Protein AF-0000000076593776 (afdb_homodimer)

Foldseek 3Di:
DPPPPVPPPPPPPDDDLVCVCVPCNVCNVVPDDSVVVVVVVVVVVCVVCVVVVVVLVVDPVSVLLVVLLVVLDPDPVVCVVCPDVSSVVSSVVSVVD/DPPVPVPPPPPPPDDDLVCVCVPCNVCNQVPDDSVVSVVVVVVVVCVVCVVVVVVLVVDPVSVLLVVLLVVLDPDPVVCVVCPDVSSVVSSVVSVVD

Structure (mmCIF, N/CA/C/O backbone):
data_AF-0000000076593776-model_v1
#
loop_
_entity.id
_entity.type
_entity.pdbx_description
1 polymer 'Uncharacterized protein'
#
loop_
_atom_site.group_PDB
_atom_site.id
_atom_site.type_symbol
_atom_site.label_atom_id
_atom_site.label_alt_id
_atom_site.label_comp_id
_atom_site.label_asym_id
_atom_site.label_entity_id
_atom_site.label_seq_id
_atom_site.pdbx_PDB_ins_code
_atom_site.Cartn_x
_atom_site.Cartn_y
_atom_site.Cartn_z
_atom_site.occupancy
_atom_site.B_iso_or_equiv
_atom_site.auth_seq_id
_atom_site.auth_comp_id
_atom_site.auth_asym_id
_atom_site.auth_atom_id
_atom_site.pdbx_PDB_model_num
ATOM 1 N N . MET A 1 1 ? 21.141 -22.672 5.898 1 27.58 1 MET A N 1
ATOM 2 C CA . MET A 1 1 ? 20.078 -22.156 6.762 1 27.58 1 MET A CA 1
ATOM 3 C C . MET A 1 1 ? 20.281 -20.672 7.047 1 27.58 1 MET A C 1
ATOM 5 O O . MET A 1 1 ? 21.062 -20.297 7.918 1 27.58 1 MET A O 1
ATOM 9 N N . ALA A 1 2 ? 20.484 -19.906 5.961 1 30.89 2 ALA A N 1
ATOM 10 C CA . ALA A 1 2 ? 20.797 -18.5 6.105 1 30.89 2 ALA A CA 1
ATOM 11 C C . ALA A 1 2 ? 19.812 -17.812 7.047 1 30.89 2 ALA A C 1
ATOM 13 O O . ALA A 1 2 ? 18.594 -17.922 6.875 1 30.89 2 ALA A O 1
ATOM 14 N N . LEU A 1 3 ? 20.172 -17.703 8.281 1 32.06 3 LEU A N 1
ATOM 15 C CA . LEU A 1 3 ? 19.5 -16.844 9.242 1 32.06 3 LEU A CA 1
ATOM 16 C C . LEU A 1 3 ? 19.156 -15.5 8.617 1 32.06 3 LEU A C 1
ATOM 18 O O . LEU A 1 3 ? 20.031 -14.789 8.125 1 32.06 3 LEU A O 1
ATOM 22 N N . LEU A 1 4 ? 18.062 -15.531 7.883 1 36.69 4 LEU A N 1
ATOM 23 C CA . LEU A 1 4 ? 17.484 -14.227 7.609 1 36.69 4 LEU A CA 1
ATOM 24 C C . LEU A 1 4 ? 17.625 -13.297 8.812 1 36.69 4 LEU A C 1
ATOM 26 O O . LEU A 1 4 ? 16.953 -13.492 9.828 1 36.69 4 LEU A O 1
ATOM 30 N N . THR A 1 5 ? 18.828 -13.031 9.117 1 37.78 5 THR A N 1
ATOM 31 C CA . THR A 1 5 ? 18.969 -11.898 10.023 1 37.78 5 THR A CA 1
ATOM 32 C C . THR A 1 5 ? 18.016 -10.773 9.641 1 37.78 5 THR A C 1
ATOM 34 O O . THR A 1 5 ? 18.109 -10.203 8.555 1 37.78 5 THR A O 1
ATOM 37 N N . GLY A 1 6 ? 16.75 -11.008 9.883 1 35.59 6 GLY A N 1
ATOM 38 C CA . GLY A 1 6 ? 15.781 -9.922 9.852 1 35.59 6 GLY A CA 1
ATOM 39 C C . GLY A 1 6 ? 16.359 -8.602 10.328 1 35.59 6 GLY A C 1
ATOM 40 O O . GLY A 1 6 ? 16.328 -8.305 11.523 1 35.59 6 GLY A O 1
ATOM 41 N N . GLU A 1 7 ? 17.562 -8.227 9.836 1 38.38 7 GLU A N 1
ATOM 42 C CA . GLU A 1 7 ? 17.875 -6.848 10.195 1 38.38 7 GLU A CA 1
ATOM 43 C C . GLU A 1 7 ? 16.594 -6.016 10.336 1 38.38 7 GLU A C 1
ATOM 45 O O . GLU A 1 7 ? 15.734 -6.043 9.453 1 38.38 7 GLU A O 1
ATOM 50 N N . ARG A 1 8 ? 16.156 -5.812 11.461 1 39.19 8 ARG A N 1
ATOM 51 C CA . ARG A 1 8 ? 15.086 -4.883 11.789 1 39.19 8 ARG A CA 1
ATOM 52 C C . ARG A 1 8 ? 15.188 -3.611 10.953 1 39.19 8 ARG A C 1
ATOM 54 O O . ARG A 1 8 ? 16.266 -3.039 10.82 1 39.19 8 ARG A O 1
ATOM 61 N N . PRO A 1 9 ? 14.383 -3.436 9.891 1 43.62 9 PRO A N 1
ATOM 62 C CA . PRO A 1 9 ? 14.5 -2.178 9.148 1 43.62 9 PRO A CA 1
ATOM 63 C C . PRO A 1 9 ? 14.914 -1.005 10.039 1 43.62 9 PRO A C 1
ATOM 65 O O . PRO A 1 9 ? 14.625 -1.003 11.234 1 43.62 9 PRO A O 1
ATOM 68 N N . SER A 1 10 ? 16.062 -0.486 9.836 1 43.47 10 SER A N 1
ATOM 69 C CA . SER A 1 10 ? 16.5 0.716 10.531 1 43.47 10 SER A CA 1
ATOM 70 C C . SER A 1 10 ? 15.32 1.57 10.969 1 43.47 10 SER A C 1
ATOM 72 O O . SER A 1 10 ? 14.398 1.814 10.188 1 43.47 10 SER A O 1
ATOM 74 N N . THR A 1 11 ? 14.977 1.411 12.242 1 49.16 11 THR A N 1
ATOM 75 C CA . THR A 1 11 ? 13.938 2.182 12.914 1 49.16 11 THR A CA 1
ATOM 76 C C . THR A 1 11 ? 14.047 3.664 12.57 1 49.16 11 THR A C 1
ATOM 78 O O . THR A 1 11 ? 14.758 4.41 13.25 1 49.16 11 THR A O 1
ATOM 81 N N . ARG A 1 12 ? 14.547 3.941 11.398 1 51.84 12 ARG A N 1
ATOM 82 C CA . ARG A 1 12 ? 14.453 5.379 11.172 1 51.84 12 ARG A CA 1
ATOM 83 C C . ARG A 1 12 ? 13.25 5.973 11.906 1 51.84 12 ARG A C 1
ATOM 85 O O . ARG A 1 12 ? 12.164 5.391 11.906 1 51.84 12 ARG A O 1
ATOM 92 N N . PRO A 1 13 ? 13.633 6.902 12.656 1 57.62 13 PRO A N 1
ATOM 93 C CA . PRO A 1 13 ? 12.547 7.504 13.438 1 57.62 13 PRO A CA 1
ATOM 94 C C . PRO A 1 13 ? 11.297 7.77 12.602 1 57.62 13 PRO A C 1
ATOM 96 O O . PRO A 1 13 ? 11.406 8.117 11.422 1 57.62 13 PRO A O 1
ATOM 99 N N . ARG A 1 14 ? 10.234 7.309 13 1 69.12 14 ARG A N 1
ATOM 100 C CA . ARG A 1 14 ? 8.938 7.461 12.344 1 69.12 14 ARG A CA 1
ATOM 101 C C . ARG A 1 14 ? 8.523 8.922 12.289 1 69.12 14 ARG A C 1
ATOM 103 O O . ARG A 1 14 ? 8.406 9.586 13.328 1 69.12 14 ARG A O 1
ATOM 110 N N . LEU A 1 15 ? 8.664 9.492 11.164 1 77.25 15 LEU A N 1
ATOM 111 C CA . LEU A 1 15 ? 8.148 10.844 10.961 1 77.25 15 LEU A CA 1
ATOM 112 C C . LEU A 1 15 ? 6.695 10.953 11.406 1 77.25 15 LEU A C 1
ATOM 114 O O . LEU A 1 15 ? 5.906 10.023 11.203 1 77.25 15 LEU A O 1
ATOM 118 N N . SER A 1 16 ? 6.445 12.008 12.297 1 83.94 16 SER A N 1
ATOM 119 C CA . SER A 1 16 ? 5.078 12.305 12.711 1 83.94 16 SER A CA 1
ATOM 120 C C . SER A 1 16 ? 4.625 13.664 12.203 1 83.94 16 SER A C 1
ATOM 122 O O . SER A 1 16 ? 5.414 14.414 11.617 1 83.94 16 SER A O 1
ATOM 124 N N . LEU A 1 17 ? 3.385 13.977 12.312 1 89.19 17 LEU A N 1
ATOM 125 C CA . LEU A 1 17 ? 2.842 15.258 11.867 1 89.19 17 LEU A CA 1
ATOM 126 C C . LEU A 1 17 ? 3.51 16.422 12.602 1 89.19 17 LEU A C 1
ATOM 128 O O . LEU A 1 17 ? 3.656 17.516 12.047 1 89.19 17 LEU A O 1
ATOM 132 N N . ASP A 1 18 ? 3.957 16.141 13.805 1 86.75 18 ASP A N 1
ATOM 133 C CA . ASP A 1 18 ? 4.637 17.156 14.602 1 86.75 18 ASP A CA 1
ATOM 134 C C . ASP A 1 18 ? 5.965 17.547 13.961 1 86.75 18 ASP A C 1
ATOM 136 O O . ASP A 1 18 ? 6.473 18.656 14.203 1 86.75 18 ASP A O 1
ATOM 140 N N . ASP A 1 19 ? 6.422 16.703 13.117 1 88.56 19 ASP A N 1
ATOM 141 C CA . ASP A 1 19 ? 7.727 16.922 12.5 1 88.56 19 ASP A CA 1
ATOM 142 C C . ASP A 1 19 ? 7.59 17.734 11.211 1 88.56 19 ASP A C 1
ATOM 144 O O . ASP A 1 19 ? 8.594 18.188 10.648 1 88.56 19 ASP A O 1
ATOM 148 N N . MET A 1 20 ? 6.402 17.969 10.805 1 89.94 20 MET A N 1
ATOM 149 C CA . MET A 1 20 ? 6.176 18.516 9.469 1 89.94 20 MET A CA 1
ATOM 150 C C . MET A 1 20 ? 6.598 19.969 9.398 1 89.94 20 MET A C 1
ATOM 152 O O . MET A 1 20 ? 7.113 20.438 8.375 1 89.94 20 MET A O 1
ATOM 156 N N . ALA A 1 21 ? 6.387 20.656 10.477 1 89.19 21 ALA A N 1
ATOM 157 C CA . ALA A 1 21 ? 6.77 22.062 10.477 1 89.19 21 ALA A CA 1
ATOM 158 C C . ALA A 1 21 ? 8.266 22.234 10.219 1 89.19 21 ALA A C 1
ATOM 160 O O . ALA A 1 21 ? 8.68 23.156 9.523 1 89.19 21 ALA A O 1
ATOM 161 N N . ALA A 1 22 ? 9.055 21.344 10.742 1 90.31 22 ALA A N 1
ATOM 162 C CA . ALA A 1 22 ? 10.5 21.391 10.57 1 90.31 22 ALA A CA 1
ATOM 163 C C . ALA A 1 22 ? 10.898 21.062 9.125 1 90.31 22 ALA A C 1
ATOM 165 O O . ALA A 1 22 ? 11.906 21.562 8.625 1 90.31 22 ALA A O 1
ATOM 166 N N . ILE A 1 23 ? 10.094 20.391 8.5 1 88.62 23 ILE 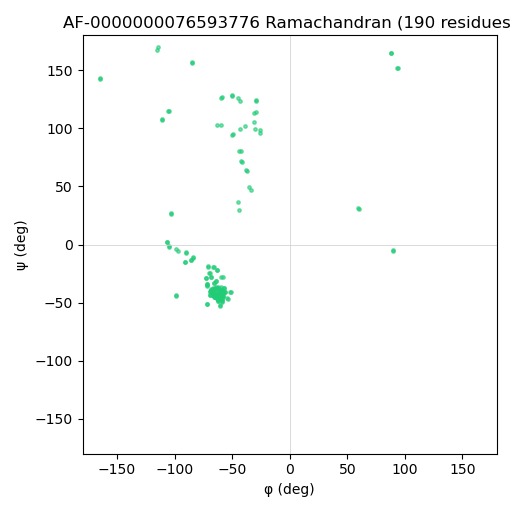A N 1
ATOM 167 C CA . ILE A 1 23 ? 10.422 19.891 7.176 1 88.62 23 ILE A CA 1
ATOM 168 C C . ILE A 1 23 ? 9.805 20.781 6.109 1 88.62 23 ILE A C 1
ATOM 170 O O . ILE A 1 23 ? 10.484 21.172 5.152 1 88.62 23 ILE A O 1
ATOM 174 N N . LEU A 1 24 ? 8.602 21.188 6.262 1 88.81 24 LEU A N 1
ATOM 175 C CA . LEU A 1 24 ? 7.855 21.891 5.227 1 88.81 24 LEU A CA 1
ATOM 176 C C . LEU A 1 24 ? 7.758 23.391 5.547 1 88.81 24 LEU A C 1
ATOM 178 O O . LEU A 1 24 ? 7.27 24.172 4.73 1 88.81 24 LEU A O 1
ATOM 182 N N . GLY A 1 25 ? 8.328 23.781 6.711 1 90.62 25 GLY A N 1
ATOM 183 C CA . GLY A 1 25 ? 8.203 25.141 7.176 1 90.62 25 GLY A CA 1
ATOM 184 C C . GLY A 1 25 ? 7.035 25.359 8.125 1 90.62 25 GLY A C 1
ATOM 185 O O . GLY A 1 25 ? 6.086 24.562 8.133 1 90.62 25 GLY A O 1
ATOM 186 N N . PRO A 1 26 ? 7.105 26.328 9.031 1 86.75 26 PRO A N 1
ATOM 187 C CA . PRO A 1 26 ? 6.105 26.547 10.078 1 86.75 26 PRO A CA 1
ATOM 188 C C . PRO A 1 26 ? 4.734 26.906 9.516 1 86.75 26 PRO A C 1
ATOM 190 O O . PRO A 1 26 ? 3.717 26.703 10.188 1 86.75 26 PRO A O 1
ATOM 193 N N . ASP A 1 27 ? 4.684 27.406 8.273 1 91 27 ASP A N 1
ATOM 194 C CA . ASP A 1 27 ? 3.418 27.844 7.688 1 91 27 ASP A CA 1
ATOM 195 C C . ASP A 1 27 ? 2.887 26.828 6.688 1 91 27 ASP A C 1
ATOM 197 O O . ASP A 1 27 ? 2.047 27.141 5.848 1 91 27 ASP A O 1
ATOM 201 N N . TRP A 1 28 ? 3.295 25.578 6.938 1 88.81 28 TRP A N 1
ATOM 202 C CA . TRP A 1 28 ? 3 24.594 5.906 1 88.81 28 TRP A CA 1
ATOM 203 C C . TRP A 1 28 ? 1.508 24.281 5.863 1 88.81 28 TRP A C 1
ATOM 205 O O . TRP A 1 28 ? 0.991 23.828 4.836 1 88.81 28 TRP A O 1
ATOM 215 N N . THR A 1 29 ? 0.765 24.547 6.855 1 91.94 29 THR A N 1
ATOM 216 C CA . THR A 1 29 ? -0.658 24.234 6.91 1 91.94 29 THR A CA 1
ATOM 217 C C . THR A 1 29 ? -1.499 25.438 6.531 1 91.94 29 THR A C 1
ATOM 219 O O . THR A 1 29 ? -2.723 25.344 6.418 1 91.94 29 THR A O 1
ATOM 222 N N . GLY A 1 30 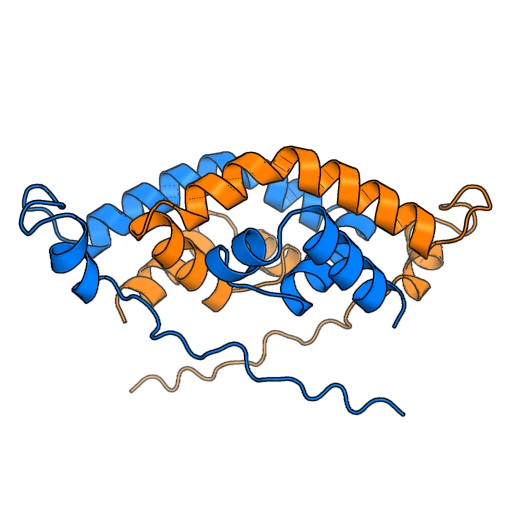? -0.849 26.594 6.32 1 92.5 30 GLY A N 1
ATOM 223 C CA . GLY A 1 30 ? -1.587 27.812 6.059 1 92.5 30 GLY A CA 1
ATOM 224 C C . GLY A 1 30 ? -2.521 28.203 7.188 1 92.5 30 GLY A C 1
ATOM 225 O O . GLY A 1 30 ? -3.611 28.734 6.949 1 92.5 30 GLY A O 1
ATOM 226 N N . GLY A 1 31 ? -2.121 27.844 8.398 1 91.38 31 GLY A N 1
ATOM 227 C CA . GLY A 1 31 ? -2.928 28.188 9.555 1 91.38 31 GLY A CA 1
ATOM 228 C C . GLY A 1 31 ? -3.965 27.141 9.906 1 91.38 31 GLY A C 1
ATOM 229 O O . GLY A 1 31 ? -4.664 27.25 10.914 1 91.38 31 GLY A O 1
ATOM 230 N N . LEU A 1 32 ? -4.07 26.172 9.125 1 92.31 32 LEU A N 1
ATOM 231 C CA . LEU A 1 32 ? -5.02 25.094 9.383 1 92.31 32 LEU A CA 1
ATOM 232 C C . LEU A 1 32 ? -4.422 24.047 10.328 1 92.31 32 LEU A C 1
ATOM 234 O O . LEU A 1 32 ? -3.203 24.016 10.516 1 92.31 32 LEU A O 1
ATOM 238 N N . ASP A 1 33 ? -5.324 23.312 11.008 1 92.31 33 ASP A N 1
ATOM 239 C CA . ASP A 1 33 ? -4.875 22.188 11.82 1 92.31 33 ASP A CA 1
ATOM 240 C C . ASP A 1 33 ? -4.137 21.156 10.969 1 92.31 33 ASP A C 1
ATOM 242 O O . ASP A 1 33 ? -4.621 20.766 9.906 1 92.31 33 ASP A O 1
ATOM 246 N N . PRO A 1 34 ? -2.924 20.797 11.383 1 91.06 34 PRO A N 1
ATOM 247 C CA . PRO A 1 34 ? -2.129 19.844 10.602 1 91.06 34 PRO A CA 1
ATOM 248 C C . PRO A 1 34 ? -2.896 18.578 10.281 1 91.06 34 PRO A C 1
ATOM 250 O O . PRO A 1 34 ? -2.75 18.016 9.188 1 91.06 34 PRO A O 1
ATOM 253 N N . VAL A 1 35 ? -3.666 18.031 11.211 1 91.31 35 VAL A N 1
ATOM 254 C CA . VAL A 1 35 ? -4.43 16.812 11 1 91.31 35 VAL A CA 1
ATOM 255 C C . VAL A 1 35 ? -5.473 17.031 9.906 1 91.31 35 VAL A C 1
ATOM 257 O O . VAL A 1 35 ? -5.699 16.172 9.062 1 91.31 35 VAL A O 1
ATOM 260 N N . ASP A 1 36 ? -6.035 18.141 9.883 1 92.5 36 ASP A N 1
ATOM 261 C CA . ASP A 1 36 ? -7.023 18.453 8.852 1 92.5 36 ASP A CA 1
ATOM 262 C C . ASP A 1 36 ? -6.379 18.484 7.465 1 92.5 36 ASP A C 1
ATOM 264 O O . ASP A 1 36 ? -6.953 17.984 6.496 1 92.5 36 ASP A O 1
ATOM 268 N N . VAL A 1 37 ? -5.254 19.094 7.422 1 92.81 37 VAL A N 1
ATOM 269 C CA . VAL A 1 37 ? -4.523 19.156 6.16 1 92.81 37 VAL A CA 1
ATOM 270 C C . VAL A 1 37 ? -4.152 17.75 5.699 1 92.81 37 VAL A C 1
ATOM 272 O O . VAL A 1 37 ? -4.371 17.391 4.539 1 92.81 37 VAL A O 1
ATOM 275 N N . ALA A 1 38 ? -3.641 16.984 6.598 1 91.38 38 ALA A N 1
ATOM 276 C CA . ALA A 1 38 ? -3.26 15.609 6.285 1 91.38 38 ALA A CA 1
ATOM 277 C C . ALA A 1 38 ? -4.473 14.789 5.859 1 91.38 38 ALA A C 1
ATOM 279 O O . ALA A 1 38 ? -4.391 14 4.914 1 91.38 38 ALA A O 1
ATOM 280 N N . CYS A 1 39 ? -5.547 15.039 6.48 1 92.19 39 CYS A N 1
ATOM 281 C CA . CYS A 1 39 ? -6.762 14.289 6.184 1 92.19 39 CYS A CA 1
ATOM 282 C C . CYS A 1 39 ? -7.289 14.633 4.797 1 92.19 39 CYS A C 1
ATOM 284 O O . CYS A 1 39 ? -7.797 13.766 4.086 1 92.19 39 CYS A O 1
ATOM 286 N N . GLN A 1 40 ? -7.223 15.836 4.504 1 91.56 40 GLN A N 1
ATOM 287 C CA . GLN A 1 40 ? -7.629 16.219 3.158 1 91.56 40 GLN A CA 1
ATOM 288 C C . GLN A 1 40 ? -6.754 15.547 2.105 1 91.56 40 GLN A C 1
ATOM 290 O O . GLN A 1 40 ? -7.258 15.039 1.1 1 91.56 40 GLN A O 1
ATOM 295 N N . ARG A 1 41 ? -5.465 15.57 2.359 1 87.75 41 ARG A N 1
ATOM 296 C CA . ARG A 1 41 ? -4.531 14.914 1.447 1 87.75 41 ARG A CA 1
ATOM 297 C C . ARG A 1 41 ? -4.82 13.422 1.339 1 87.75 41 ARG A C 1
ATOM 299 O O . ARG A 1 41 ? -4.809 12.859 0.242 1 87.75 41 ARG A O 1
ATOM 306 N N . LEU A 1 42 ? -5.078 12.844 2.432 1 88.06 42 LEU A N 1
ATOM 307 C CA . LEU A 1 42 ? -5.422 11.422 2.475 1 88.06 42 LEU A CA 1
ATOM 308 C C . LEU A 1 42 ? -6.656 11.133 1.627 1 88.06 42 LEU A C 1
ATOM 310 O O . LEU A 1 42 ? -6.672 10.188 0.843 1 88.06 42 LEU A O 1
ATOM 314 N N . ARG A 1 43 ? -7.621 11.914 1.801 1 90.5 43 ARG A N 1
ATOM 315 C CA . ARG A 1 43 ? -8.859 11.703 1.062 1 90.5 43 ARG A CA 1
ATOM 316 C C . ARG A 1 43 ? -8.625 11.805 -0.441 1 90.5 43 ARG A C 1
ATOM 318 O O . ARG A 1 43 ? -9.125 10.977 -1.209 1 90.5 43 ARG A O 1
ATOM 325 N N . ASP A 1 44 ? -7.914 12.805 -0.827 1 88 44 ASP A N 1
ATOM 326 C CA . ASP A 1 44 ? -7.582 12.953 -2.24 1 88 44 ASP A CA 1
ATOM 327 C C . ASP A 1 44 ? -6.844 11.727 -2.764 1 88 44 ASP A C 1
ATOM 329 O O . ASP A 1 44 ? -7.191 11.188 -3.82 1 88 44 ASP A O 1
ATOM 333 N N . LEU A 1 45 ? -5.875 11.25 -2.008 1 83.5 45 LEU A N 1
ATOM 334 C CA . LEU A 1 45 ? -5.09 10.07 -2.369 1 83.5 45 LEU A CA 1
ATOM 335 C C . LEU A 1 45 ? -5.965 8.82 -2.41 1 83.5 45 LEU A C 1
ATOM 337 O O . LEU A 1 45 ? -5.883 8.031 -3.352 1 83.5 45 LEU A O 1
ATOM 341 N N . LEU A 1 46 ? -6.785 8.656 -1.439 1 88.06 46 LEU A N 1
ATOM 342 C CA . LEU A 1 46 ? -7.641 7.477 -1.354 1 88.06 46 LEU A CA 1
ATOM 343 C C . LEU A 1 46 ? -8.664 7.461 -2.488 1 88.06 46 LEU A C 1
ATOM 345 O O . LEU A 1 46 ? -8.93 6.41 -3.074 1 88.06 46 LEU A O 1
ATOM 349 N N . GLU A 1 47 ? -9.234 8.578 -2.773 1 90.5 47 GLU A N 1
ATOM 350 C CA . GLU A 1 47 ? -10.18 8.656 -3.883 1 90.5 47 GLU A CA 1
ATOM 351 C C . GLU A 1 47 ? -9.531 8.211 -5.191 1 90.5 47 GLU A C 1
ATOM 353 O O . GLU A 1 47 ? -10.141 7.461 -5.961 1 90.5 47 GLU A O 1
ATOM 358 N N . CYS A 1 48 ? -8.328 8.602 -5.41 1 86.19 48 CYS A N 1
ATOM 359 C CA . CYS A 1 48 ? -7.602 8.242 -6.621 1 86.19 48 CYS A CA 1
ATOM 360 C C . CYS A 1 48 ? -7.207 6.77 -6.602 1 86.19 48 CYS A C 1
ATOM 362 O O . CYS A 1 48 ? -7.23 6.102 -7.633 1 86.19 48 CYS A O 1
ATOM 364 N N . ALA A 1 49 ? -6.918 6.281 -5.48 1 85.94 49 ALA A N 1
ATOM 365 C CA . ALA A 1 49 ? -6.383 4.93 -5.34 1 85.94 49 ALA A CA 1
ATOM 366 C C . ALA A 1 49 ? -7.508 3.916 -5.145 1 85.94 49 ALA A C 1
ATOM 368 O O . ALA A 1 49 ? -7.297 2.711 -5.301 1 85.94 49 ALA A O 1
ATOM 369 N N . TRP A 1 50 ? -8.641 4.383 -4.848 1 91.06 50 TRP A N 1
ATOM 370 C CA . TRP A 1 50 ? -9.711 3.51 -4.367 1 91.06 50 TRP A CA 1
ATOM 371 C C . TRP A 1 50 ? -10.078 2.471 -5.422 1 91.06 50 TRP A C 1
ATOM 373 O O . TRP A 1 50 ? -10.211 1.284 -5.113 1 91.06 50 TRP A O 1
ATOM 383 N N . PRO A 1 51 ? -10.188 2.797 -6.703 1 89.81 51 PRO A N 1
ATOM 384 C CA . PRO A 1 51 ? -10.469 1.764 -7.703 1 89.81 51 PRO A CA 1
ATOM 385 C C . PRO A 1 51 ? -9.422 0.652 -7.715 1 89.81 51 PRO A C 1
ATOM 387 O O . PRO A 1 51 ? -9.766 -0.52 -7.895 1 89.81 51 PRO A O 1
ATOM 390 N N . ALA A 1 52 ? -8.195 1.001 -7.566 1 85.5 52 ALA A N 1
ATOM 391 C CA . ALA A 1 52 ? -7.117 0.012 -7.539 1 85.5 52 ALA A CA 1
ATOM 392 C C . ALA A 1 52 ? -7.219 -0.873 -6.301 1 85.5 52 ALA A C 1
ATOM 394 O O . ALA A 1 52 ? -6.961 -2.078 -6.371 1 85.5 52 ALA A O 1
ATOM 395 N N . VAL A 1 53 ? -7.598 -0.316 -5.156 1 88.38 53 VAL A N 1
ATOM 396 C CA . VAL A 1 53 ? -7.781 -1.074 -3.922 1 88.38 53 VAL A CA 1
ATOM 397 C C . VAL A 1 53 ? -8.891 -2.107 -4.109 1 88.38 53 VAL A C 1
ATOM 399 O O . VAL A 1 53 ? -8.719 -3.277 -3.756 1 88.38 53 VAL A O 1
ATOM 402 N N . LEU A 1 54 ? -9.953 -1.688 -4.723 1 91.19 54 LEU A N 1
ATOM 403 C CA . LEU A 1 54 ? -11.062 -2.59 -5 1 91.19 54 LEU A CA 1
ATOM 404 C C . LEU A 1 54 ? -10.633 -3.723 -5.922 1 91.19 54 LEU A C 1
ATOM 406 O O . LEU A 1 54 ? -10.953 -4.887 -5.676 1 91.19 54 LEU A O 1
ATOM 410 N N . ALA A 1 55 ? -9.93 -3.35 -6.977 1 88.62 55 ALA A N 1
ATOM 411 C CA . ALA A 1 55 ? -9.461 -4.336 -7.949 1 88.62 55 ALA A CA 1
ATOM 412 C C . ALA A 1 55 ? -8.531 -5.352 -7.293 1 88.62 55 ALA A C 1
ATOM 414 O O . ALA A 1 55 ? -8.672 -6.559 -7.504 1 88.62 55 ALA A O 1
ATOM 415 N N . THR A 1 56 ? -7.652 -4.898 -6.477 1 88.25 56 THR A N 1
ATOM 416 C CA . THR A 1 56 ? -6.711 -5.762 -5.773 1 88.25 56 THR A CA 1
ATOM 417 C C . THR A 1 56 ? -7.449 -6.711 -4.832 1 88.25 56 THR A C 1
ATOM 419 O O . THR A 1 56 ? -7.133 -7.898 -4.7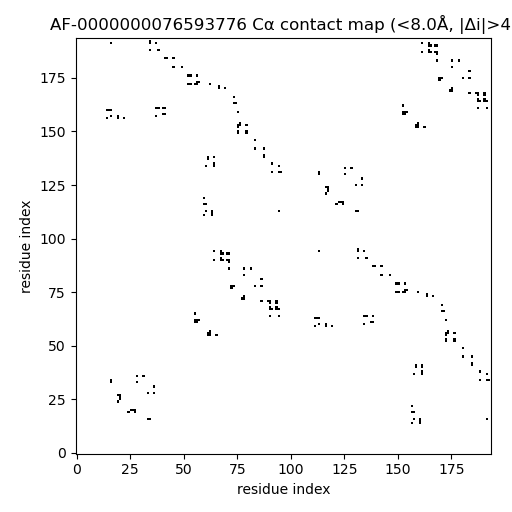66 1 88.25 56 THR A O 1
ATOM 422 N N . ALA A 1 57 ? -8.43 -6.188 -4.148 1 89.88 57 ALA A N 1
ATOM 423 C CA . ALA A 1 57 ? -9.195 -7 -3.205 1 89.88 57 ALA A CA 1
ATOM 424 C C . ALA A 1 57 ? -9.984 -8.086 -3.93 1 89.88 57 ALA A C 1
ATOM 426 O O . ALA A 1 57 ? -10.195 -9.172 -3.385 1 89.88 57 ALA A O 1
ATOM 427 N N . GLY A 1 58 ? -10.422 -7.77 -5.117 1 91.06 58 GLY A N 1
ATOM 428 C CA . GLY A 1 58 ? -11.266 -8.688 -5.863 1 91.06 58 GLY A CA 1
ATOM 429 C C . GLY A 1 58 ? -10.477 -9.711 -6.656 1 91.06 58 GLY A C 1
ATOM 430 O O . GLY A 1 58 ? -11.055 -10.656 -7.203 1 91.06 58 GLY A O 1
ATOM 431 N N . ASP A 1 59 ? -9.258 -9.547 -6.816 1 91 59 ASP A N 1
ATOM 432 C CA . ASP A 1 59 ? -8.383 -10.445 -7.566 1 91 59 ASP A CA 1
ATOM 433 C C . ASP A 1 59 ? -7.414 -11.18 -6.637 1 91 59 ASP A C 1
ATOM 435 O O . ASP A 1 59 ? -6.434 -10.594 -6.168 1 91 59 ASP A O 1
ATOM 439 N N . PRO A 1 60 ? -7.727 -12.516 -6.477 1 89.75 60 PRO A N 1
ATOM 440 C CA . PRO A 1 60 ? -6.953 -13.266 -5.488 1 89.75 60 PRO A CA 1
ATOM 441 C C . PRO A 1 60 ? -5.453 -13.227 -5.758 1 89.75 60 PRO A C 1
ATOM 443 O O . PRO A 1 60 ? -4.652 -13.203 -4.82 1 89.75 60 PRO A O 1
ATOM 446 N N . LEU A 1 61 ? -5 -13.258 -6.949 1 90.19 61 LEU A N 1
ATOM 447 C CA . LEU A 1 61 ? -3.574 -13.211 -7.254 1 90.19 61 LEU A CA 1
ATOM 448 C C . LEU A 1 61 ? -2.99 -11.844 -6.922 1 90.19 61 LEU A C 1
ATOM 450 O O . LEU A 1 61 ? -1.873 -11.75 -6.41 1 90.19 61 LEU A O 1
ATOM 454 N N . GLU A 1 62 ? -3.725 -10.82 -7.184 1 89.88 62 GLU A N 1
ATOM 455 C CA . GLU A 1 62 ? -3.275 -9.484 -6.82 1 89.88 62 GLU A CA 1
ATOM 456 C C . GLU A 1 62 ? -3.193 -9.32 -5.305 1 89.88 62 GLU A C 1
ATOM 458 O O . GLU A 1 62 ? -2.275 -8.68 -4.793 1 89.88 62 GLU A O 1
ATOM 463 N N . ALA A 1 63 ? -4.117 -9.875 -4.664 1 89.56 63 ALA A N 1
ATOM 464 C CA . ALA A 1 63 ? -4.113 -9.797 -3.205 1 89.56 63 ALA A CA 1
ATOM 465 C C . ALA A 1 63 ? -2.875 -10.477 -2.623 1 89.56 63 ALA A C 1
ATOM 467 O O . ALA A 1 63 ? -2.266 -9.961 -1.683 1 89.56 63 ALA A O 1
ATOM 468 N N . ILE A 1 64 ? -2.543 -11.625 -3.166 1 89.5 64 ILE A N 1
ATOM 469 C CA . ILE A 1 64 ? -1.377 -12.367 -2.695 1 89.5 64 ILE A CA 1
ATOM 470 C C . ILE A 1 64 ? -0.107 -11.57 -2.982 1 89.5 64 ILE A C 1
ATOM 472 O O . ILE A 1 64 ? 0.779 -11.477 -2.129 1 89.5 64 ILE A O 1
ATOM 476 N N . THR A 1 65 ? 0.01 -11.023 -4.164 1 90.31 65 THR A N 1
ATOM 477 C CA . THR A 1 65 ? 1.197 -10.258 -4.523 1 90.31 65 THR A CA 1
ATOM 478 C C . THR A 1 65 ? 1.318 -9.008 -3.65 1 90.31 65 THR A C 1
ATOM 480 O O . THR A 1 65 ? 2.424 -8.609 -3.273 1 90.31 65 THR A O 1
ATOM 483 N N . TRP A 1 66 ? 0.166 -8.422 -3.365 1 89.94 66 TRP A N 1
ATOM 484 C CA . TRP A 1 66 ? 0.121 -7.289 -2.443 1 89.94 66 TRP A CA 1
ATOM 485 C C . TRP A 1 66 ? 0.678 -7.68 -1.078 1 89.94 66 TRP A C 1
ATOM 487 O O . TRP A 1 66 ? 1.523 -6.973 -0.522 1 89.94 66 TRP A O 1
ATOM 497 N N . ARG A 1 67 ? 0.27 -8.703 -0.562 1 89.94 67 ARG A N 1
ATOM 498 C CA . ARG A 1 67 ? 0.73 -9.172 0.741 1 89.94 67 ARG A CA 1
ATOM 499 C C . ARG A 1 67 ? 2.23 -9.445 0.725 1 89.94 67 ARG A C 1
ATOM 501 O O . ARG A 1 67 ? 2.938 -9.117 1.68 1 89.94 67 ARG A O 1
ATOM 508 N N . ALA A 1 68 ? 2.635 -10.109 -0.288 1 91.44 68 ALA A N 1
ATOM 509 C CA . ALA A 1 68 ? 4.062 -10.383 -0.42 1 91.44 68 ALA A CA 1
ATOM 510 C C . ALA A 1 68 ? 4.867 -9.086 -0.461 1 91.44 68 ALA A C 1
ATOM 512 O O . ALA A 1 68 ? 5.918 -8.977 0.178 1 91.44 68 ALA A O 1
ATOM 513 N N . ALA A 1 69 ? 4.398 -8.094 -1.21 1 92 69 ALA A N 1
ATOM 514 C CA . ALA A 1 69 ? 5.078 -6.805 -1.309 1 92 69 ALA A CA 1
ATOM 515 C C . ALA A 1 69 ? 5.172 -6.129 0.057 1 92 69 ALA A C 1
ATOM 517 O O . ALA A 1 69 ? 6.238 -5.637 0.438 1 92 69 ALA A O 1
ATOM 518 N N . LEU A 1 70 ? 4.074 -6.191 0.835 1 90.81 70 LEU A N 1
ATOM 519 C CA . LEU A 1 7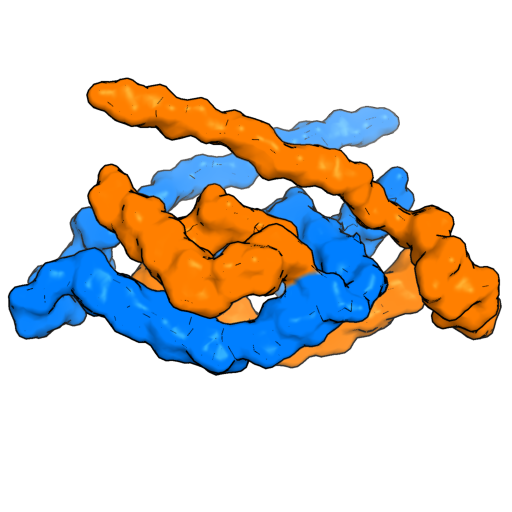0 ? 4.047 -5.523 2.133 1 90.81 70 LEU A CA 1
ATOM 520 C C . LEU A 1 70 ? 4.906 -6.273 3.146 1 90.81 70 LEU A C 1
ATOM 522 O O . LEU A 1 70 ? 5.398 -5.676 4.105 1 90.81 70 LEU A O 1
ATOM 526 N N . ALA A 1 71 ? 5.023 -7.531 2.965 1 90.56 71 ALA A N 1
ATOM 527 C CA . ALA A 1 71 ? 5.922 -8.305 3.814 1 90.56 71 ALA A CA 1
ATOM 528 C C . ALA A 1 71 ? 7.371 -7.871 3.617 1 90.56 71 ALA A C 1
ATOM 530 O O . ALA A 1 71 ? 8.18 -7.945 4.547 1 90.56 71 ALA A O 1
ATOM 531 N N . VAL A 1 72 ? 7.699 -7.449 2.475 1 92.69 72 VAL A N 1
ATOM 532 C CA . VAL A 1 72 ? 9.047 -6.969 2.191 1 92.69 72 VAL A CA 1
ATOM 533 C C . VAL A 1 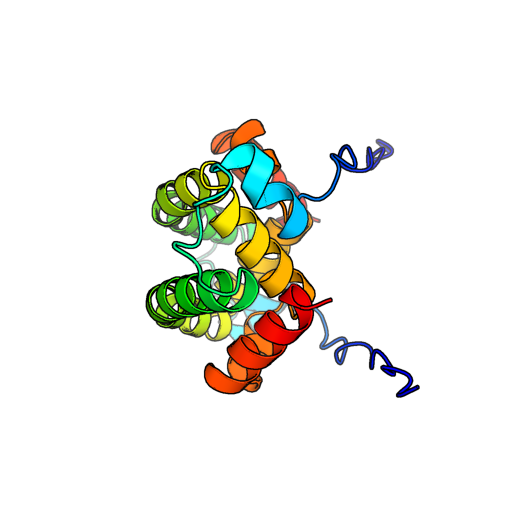72 ? 9.266 -5.621 2.875 1 92.69 72 VAL A C 1
ATOM 535 O O . VAL A 1 72 ? 10.273 -5.422 3.555 1 92.69 72 VAL A O 1
ATOM 538 N N . SER A 1 73 ? 8.344 -4.664 2.678 1 91.69 73 SER A N 1
ATOM 539 C CA . SER A 1 73 ? 8.438 -3.367 3.338 1 91.69 73 SER A CA 1
ATOM 540 C C . SER A 1 73 ? 7.117 -2.611 3.266 1 91.69 73 SER A C 1
ATOM 542 O O . SER A 1 73 ? 6.445 -2.621 2.232 1 91.69 73 SER A O 1
ATOM 544 N N . THR A 1 74 ? 6.832 -1.939 4.277 1 90.06 74 THR A N 1
ATOM 545 C CA . THR A 1 74 ? 5.672 -1.054 4.316 1 90.06 74 THR A CA 1
ATOM 546 C C . THR A 1 74 ? 6.109 0.408 4.254 1 90.06 74 THR A C 1
ATOM 548 O O . THR A 1 74 ? 5.277 1.313 4.348 1 90.06 74 THR A O 1
ATOM 551 N N . GLU A 1 75 ? 7.371 0.633 4.145 1 89.06 75 GLU A N 1
ATOM 552 C CA . GLU A 1 75 ? 7.941 1.978 4.156 1 89.06 75 GLU A CA 1
ATOM 553 C C . GLU A 1 75 ? 8.359 2.41 2.752 1 89.06 75 GLU A C 1
ATOM 555 O O . GLU A 1 75 ? 9.328 1.889 2.199 1 89.06 75 GLU A O 1
ATOM 560 N N . PRO A 1 76 ? 7.707 3.426 2.223 1 88.31 76 PRO A N 1
ATOM 561 C CA . PRO A 1 76 ? 8.016 3.852 0.856 1 88.31 76 PRO A CA 1
ATOM 562 C C . PRO A 1 76 ? 9.477 4.242 0.678 1 88.31 76 PRO A C 1
ATOM 564 O O . PRO A 1 76 ? 10.086 3.918 -0.345 1 88.31 76 PRO A O 1
ATOM 567 N N . ALA A 1 77 ? 10.047 4.961 1.668 1 89.5 77 ALA A N 1
ATOM 568 C CA . ALA A 1 77 ? 11.445 5.371 1.555 1 89.5 77 ALA A CA 1
ATOM 569 C C . ALA A 1 77 ? 12.367 4.16 1.421 1 89.5 77 ALA A C 1
ATOM 571 O O . ALA A 1 77 ? 13.328 4.184 0.651 1 89.5 77 ALA A O 1
ATOM 572 N N . ARG A 1 78 ? 12.055 3.139 2.143 1 91.94 78 ARG A N 1
ATOM 573 C CA . ARG A 1 78 ? 12.852 1.919 2.068 1 91.94 78 ARG A CA 1
ATOM 574 C C . ARG A 1 78 ? 12.695 1.242 0.711 1 91.94 78 ARG A C 1
ATOM 576 O O . ARG A 1 78 ? 13.664 0.725 0.15 1 91.94 78 ARG A O 1
ATOM 583 N N . ILE A 1 79 ? 11.492 1.188 0.192 1 92.75 79 ILE A N 1
ATOM 584 C CA . ILE A 1 79 ? 11.195 0.592 -1.106 1 92.75 79 ILE A CA 1
ATOM 585 C C . ILE A 1 79 ? 11.969 1.325 -2.199 1 92.75 79 ILE A C 1
ATOM 587 O O . ILE A 1 79 ? 12.586 0.694 -3.059 1 92.75 79 ILE A O 1
ATOM 591 N N . VAL A 1 80 ? 12.008 2.596 -2.123 1 92.62 80 VAL A N 1
ATOM 592 C CA . VAL A 1 80 ? 12.695 3.424 -3.105 1 92.62 80 VAL A CA 1
ATOM 593 C C . VAL A 1 80 ? 14.203 3.217 -2.984 1 92.62 80 VAL A C 1
ATOM 595 O O . VAL A 1 80 ? 14.906 3.127 -3.994 1 92.62 80 VAL A O 1
ATOM 598 N N . ASP A 1 81 ? 14.664 3.193 -1.769 1 94.5 81 ASP A N 1
ATOM 599 C CA . ASP A 1 81 ? 16.094 2.961 -1.539 1 94.5 81 ASP A CA 1
ATOM 600 C C . ASP A 1 81 ? 16.531 1.627 -2.137 1 94.5 81 ASP A C 1
ATOM 602 O O . ASP A 1 81 ? 17.641 1.516 -2.668 1 94.5 81 ASP A O 1
ATOM 606 N N . MET A 1 82 ? 15.742 0.644 -1.997 1 94.19 82 MET A N 1
ATOM 607 C CA . MET A 1 82 ? 16.031 -0.663 -2.58 1 94.19 82 MET A CA 1
ATOM 608 C C . MET A 1 82 ? 16.109 -0.573 -4.102 1 94.19 82 MET A C 1
ATOM 610 O O . MET A 1 82 ? 17.016 -1.152 -4.711 1 94.19 82 MET A O 1
ATOM 614 N N . GLY A 1 83 ? 15.156 0.27 -4.637 1 94.81 83 GLY A N 1
ATOM 615 C CA . GLY A 1 83 ? 14.992 0.341 -6.082 1 94.81 83 GLY A CA 1
ATOM 616 C C . GLY A 1 83 ? 14.023 -0.69 -6.621 1 94.81 83 GLY A C 1
ATOM 617 O O . GLY A 1 83 ? 13.695 -1.665 -5.941 1 94.81 83 GLY A O 1
ATOM 618 N N . PHE A 1 84 ? 13.602 -0.493 -7.812 1 93.69 84 PHE A N 1
ATOM 619 C CA . PHE A 1 84 ? 12.555 -1.285 -8.445 1 93.69 84 PHE A CA 1
ATOM 620 C C . PHE A 1 84 ? 12.961 -2.75 -8.539 1 93.69 84 PHE A C 1
ATOM 622 O O . PHE A 1 84 ? 12.242 -3.633 -8.07 1 93.69 84 PHE A O 1
ATOM 629 N N . ASP A 1 85 ? 14.109 -3.061 -9.078 1 95 85 ASP A N 1
ATOM 630 C CA . ASP A 1 85 ? 14.531 -4.43 -9.367 1 95 85 ASP A CA 1
ATOM 631 C C . ASP A 1 85 ? 14.766 -5.211 -8.07 1 95 85 ASP A C 1
ATOM 633 O O . ASP A 1 85 ? 14.336 -6.363 -7.953 1 95 85 ASP A O 1
ATOM 637 N N . ALA A 1 86 ? 15.422 -4.586 -7.086 1 95.81 86 ALA A N 1
ATOM 638 C CA . ALA A 1 86 ? 15.703 -5.258 -5.82 1 95.81 86 ALA A CA 1
ATOM 639 C C . ALA A 1 86 ? 14.414 -5.535 -5.051 1 95.81 86 ALA A C 1
ATOM 641 O O . ALA A 1 86 ? 14.266 -6.59 -4.434 1 95.81 86 ALA A O 1
ATOM 642 N N . PHE A 1 87 ? 13.57 -4.574 -5.062 1 95.44 87 PHE A N 1
ATOM 643 C CA . PHE A 1 87 ? 12.289 -4.777 -4.406 1 95.44 87 PHE A CA 1
ATOM 644 C C . PHE A 1 87 ? 11.516 -5.906 -5.074 1 95.44 87 PHE A C 1
ATOM 646 O O . PHE A 1 87 ? 11.008 -6.805 -4.395 1 95.44 87 PHE A O 1
ATOM 653 N N . ALA A 1 88 ? 11.398 -5.902 -6.441 1 93.88 88 ALA A N 1
ATOM 654 C CA . ALA A 1 88 ? 10.703 -6.953 -7.18 1 93.88 88 ALA A CA 1
ATOM 655 C C . ALA A 1 88 ? 11.289 -8.328 -6.863 1 93.88 88 ALA A C 1
ATOM 657 O O . ALA A 1 88 ? 10.547 -9.297 -6.688 1 93.88 88 ALA A O 1
ATOM 658 N N . THR A 1 89 ? 12.594 -8.422 -6.758 1 94.88 89 THR A N 1
ATOM 659 C CA . THR A 1 89 ? 13.266 -9.672 -6.43 1 94.88 89 THR A CA 1
ATOM 660 C C . THR A 1 89 ? 12.898 -10.133 -5.023 1 94.88 89 THR A C 1
ATOM 662 O O . THR A 1 89 ? 12.633 -11.312 -4.801 1 94.88 89 THR A O 1
ATOM 665 N N . ALA A 1 90 ? 12.922 -9.219 -4.086 1 94.62 90 ALA A N 1
ATOM 666 C CA . ALA A 1 90 ? 12.555 -9.547 -2.709 1 94.62 90 ALA A CA 1
ATOM 667 C C . ALA A 1 90 ? 11.125 -10.062 -2.629 1 94.62 90 ALA A C 1
ATOM 669 O O . ALA A 1 90 ? 10.836 -11 -1.882 1 94.62 90 ALA A O 1
ATOM 670 N N . VAL A 1 91 ? 10.234 -9.453 -3.385 1 93.25 91 VAL A N 1
ATOM 671 C CA . VAL A 1 91 ? 8.844 -9.891 -3.396 1 93.25 91 VAL A CA 1
ATOM 672 C C . VAL A 1 91 ? 8.75 -11.289 -3.996 1 93.25 91 VAL A C 1
ATOM 674 O O . VAL A 1 91 ? 7.988 -12.133 -3.508 1 93.25 91 VAL A O 1
ATOM 677 N N . ARG A 1 92 ? 9.445 -11.523 -5.066 1 92.75 92 ARG A N 1
ATOM 678 C CA . ARG A 1 92 ? 9.477 -12.859 -5.648 1 92.75 92 ARG A CA 1
ATOM 679 C C . ARG A 1 92 ? 9.898 -13.898 -4.613 1 92.75 92 ARG A C 1
ATOM 681 O O . ARG A 1 92 ? 9.305 -14.977 -4.531 1 92.75 92 ARG A O 1
ATOM 688 N N . ASP A 1 93 ? 10.938 -13.609 -3.861 1 93.12 93 ASP A N 1
ATOM 689 C CA . ASP A 1 93 ? 11.414 -14.523 -2.824 1 93.12 93 ASP A CA 1
ATOM 690 C C . ASP A 1 93 ? 10.32 -14.797 -1.795 1 93.12 93 ASP A C 1
ATOM 692 O O . ASP A 1 93 ? 10.18 -15.93 -1.32 1 93.12 93 ASP A O 1
ATOM 696 N N . GLU A 1 94 ? 9.648 -13.758 -1.427 1 90.94 94 GLU A N 1
ATOM 697 C CA . GLU A 1 94 ? 8.531 -13.914 -0.492 1 90.94 94 GLU A CA 1
ATOM 698 C C . GLU A 1 94 ? 7.457 -14.836 -1.058 1 90.94 94 GLU A C 1
ATOM 700 O O . GLU A 1 94 ? 6.855 -15.617 -0.322 1 90.94 94 GLU A O 1
ATOM 705 N N . LEU A 1 95 ? 7.145 -14.734 -2.383 1 89.38 95 LEU A N 1
ATOM 706 C CA . LEU A 1 95 ? 6.117 -15.531 -3.041 1 89.38 95 LEU A CA 1
ATOM 707 C C . LEU A 1 95 ? 6.527 -17 -3.121 1 89.38 95 LEU A C 1
ATOM 709 O O . LEU A 1 95 ? 5.676 -17.875 -3.199 1 89.38 95 LEU A O 1
ATOM 713 N N . ASP A 1 96 ? 7.777 -17.172 -3.156 1 87.38 96 ASP A N 1
ATOM 714 C CA . ASP A 1 96 ? 8.312 -18.516 -3.316 1 87.38 96 ASP A CA 1
ATOM 715 C C . ASP A 1 96 ? 8.391 -19.234 -1.973 1 87.38 96 ASP A C 1
ATOM 717 O O . ASP A 1 96 ? 8.695 -20.422 -1.922 1 87.38 96 ASP A O 1
ATOM 721 N N . GLU A 1 97 ? 8.227 -18.625 -0.922 1 79.25 97 GLU A N 1
ATOM 722 C CA . GLU A 1 97 ? 8.281 -19.219 0.411 1 79.25 97 GLU A CA 1
ATOM 723 C C . GLU A 1 97 ? 6.957 -19.891 0.766 1 79.25 97 GLU A C 1
ATOM 725 O O . GLU A 1 97 ? 6.945 -20.969 1.365 1 79.25 97 GLU A O 1
ATOM 730 N N . MET B 1 1 ? -11 4.875 29.312 1 27.7 1 MET B N 1
ATOM 731 C CA . MET B 1 1 ? -9.781 4.262 28.797 1 27.7 1 MET B CA 1
ATOM 732 C C . MET B 1 1 ? -10.109 3.055 27.922 1 27.7 1 MET B C 1
ATOM 734 O O . MET B 1 1 ? -10.414 1.977 28.438 1 27.7 1 MET B O 1
ATOM 738 N N . ALA B 1 2 ? -10.906 3.33 26.844 1 33.5 2 ALA B N 1
ATOM 739 C CA . ALA B 1 2 ? -11.375 2.232 26 1 33.5 2 ALA B CA 1
ATOM 740 C C . ALA B 1 2 ? -10.219 1.333 25.578 1 33.5 2 ALA B C 1
ATOM 742 O O . ALA B 1 2 ? -9.219 1.811 25.031 1 33.5 2 ALA B O 1
ATOM 743 N N . LEU B 1 3 ? -9.992 0.299 26.297 1 32.44 3 LEU B N 1
ATOM 744 C CA . LEU B 1 3 ? -9.102 -0.77 25.844 1 32.44 3 LEU B CA 1
ATOM 745 C C . LEU B 1 3 ? -9.352 -1.12 24.391 1 32.44 3 LEU B C 1
ATOM 747 O O . LEU B 1 3 ? -10.461 -1.494 24.016 1 32.44 3 LEU B O 1
ATOM 751 N N . LEU B 1 4 ? -8.773 -0.296 23.547 1 37.47 4 LEU B N 1
ATOM 752 C CA . LEU B 1 4 ? -8.68 -0.771 22.172 1 37.47 4 LEU B CA 1
ATOM 753 C C . LEU B 1 4 ? -8.375 -2.266 22.125 1 37.47 4 LEU B C 1
ATOM 755 O O . LEU B 1 4 ? -7.262 -2.686 22.453 1 37.47 4 LEU B O 1
ATOM 759 N N . THR B 1 5 ? -9.289 -2.982 22.609 1 38.25 5 THR B N 1
ATOM 760 C CA . THR B 1 5 ? -9.18 -4.406 22.312 1 38.25 5 THR B CA 1
ATOM 761 C C . THR B 1 5 ? -8.789 -4.625 20.859 1 38.25 5 THR B C 1
ATOM 763 O O . THR B 1 5 ? -9.539 -4.25 19.938 1 38.25 5 THR B O 1
ATOM 766 N N . GLY B 1 6 ? -7.555 -4.324 20.562 1 35.38 6 GLY B N 1
ATOM 767 C CA . GLY B 1 6 ? -6.996 -4.711 19.281 1 35.38 6 GLY B CA 1
ATOM 768 C C . GLY B 1 6 ? -7.512 -6.051 18.781 1 35.38 6 GLY B C 1
ATOM 769 O O . GLY B 1 6 ? -6.957 -7.098 19.125 1 35.38 6 GLY B O 1
ATOM 770 N N . GLU B 1 7 ? -8.836 -6.25 18.781 1 39.59 7 GLU B N 1
ATOM 771 C CA . GLU B 1 7 ? -9.266 -7.469 18.109 1 39.59 7 GLU B CA 1
ATOM 772 C C . GLU B 1 7 ? -8.312 -7.832 16.969 1 39.59 7 GLU B C 1
ATOM 774 O O . GLU B 1 7 ? -7.914 -6.973 16.188 1 39.59 7 GLU B O 1
ATOM 779 N N . ARG B 1 8 ? -7.57 -8.781 17.203 1 39.47 8 ARG B N 1
ATOM 780 C CA . ARG B 1 8 ? -6.734 -9.336 16.141 1 39.47 8 ARG B CA 1
ATOM 781 C C . ARG B 1 8 ? -7.516 -9.461 14.836 1 39.47 8 ARG B C 1
ATOM 783 O O . ARG B 1 8 ? -8.648 -9.945 14.828 1 39.47 8 ARG B O 1
ATOM 790 N N . PRO B 1 9 ? -7.344 -8.5 13.891 1 41.62 9 PRO B N 1
ATOM 791 C CA . PRO B 1 9 ? -8.086 -8.75 12.648 1 41.62 9 PRO B CA 1
ATOM 792 C C . PRO B 1 9 ? -8.289 -10.234 12.367 1 41.62 9 PRO B C 1
ATOM 794 O O . PRO B 1 9 ? -7.461 -11.062 12.773 1 41.62 9 PRO B O 1
ATOM 797 N N . SER B 1 10 ? -9.453 -10.711 12.391 1 42.62 10 SER B N 1
ATOM 798 C CA . SER B 1 10 ? -9.75 -12.078 11.992 1 42.62 10 SER B CA 1
ATOM 799 C C . SER B 1 10 ? -8.711 -12.609 11 1 42.62 10 SER B C 1
ATOM 801 O O . SER B 1 10 ? -8.391 -11.938 10.016 1 42.62 10 SER B O 1
ATOM 803 N N . THR B 1 11 ? -7.703 -13.344 11.5 1 47.62 11 THR B N 1
ATOM 804 C CA . THR B 1 11 ? -6.652 -14.016 10.742 1 47.62 11 THR B CA 1
ATOM 805 C C . THR B 1 11 ? -7.238 -14.758 9.547 1 47.62 11 THR B C 1
ATOM 807 O O . THR B 1 11 ? -7.719 -15.883 9.68 1 47.62 11 THR B O 1
ATOM 810 N N . ARG B 1 12 ? -8.234 -14.219 8.914 1 53.16 12 ARG B N 1
ATOM 811 C CA . ARG B 1 12 ? -8.562 -14.961 7.699 1 53.16 12 ARG B CA 1
ATOM 812 C C . ARG B 1 12 ? -7.328 -15.648 7.129 1 53.16 12 ARG B C 1
ATOM 814 O O . ARG B 1 12 ? -6.242 -15.07 7.105 1 53.16 12 ARG B O 1
ATOM 821 N N . PRO B 1 13 ? -7.551 -16.906 7.02 1 57.06 13 PRO B N 1
ATOM 822 C CA . PRO B 1 13 ? -6.395 -17.641 6.5 1 57.06 13 PRO B CA 1
ATOM 823 C C . PRO B 1 13 ? -5.715 -16.922 5.336 1 57.06 13 PRO B C 1
ATOM 825 O O . PRO B 1 13 ? -6.383 -16.281 4.527 1 57.06 13 PRO B O 1
ATOM 828 N N . ARG B 1 14 ? -4.504 -16.672 5.461 1 67.56 14 ARG B N 1
ATOM 829 C CA . ARG B 1 14 ? -3.676 -16 4.457 1 67.56 14 ARG B CA 1
ATOM 830 C C . ARG B 1 14 ? -3.658 -16.797 3.154 1 67.56 14 ARG B C 1
ATOM 832 O O . ARG B 1 14 ? -3.264 -17.969 3.137 1 67.56 14 ARG B O 1
ATOM 839 N N . LEU B 1 15 ? -4.395 -16.344 2.205 1 76.69 15 LEU B N 1
ATOM 840 C CA . LEU B 1 15 ? -4.328 -16.938 0.874 1 76.69 15 LEU B CA 1
ATOM 841 C C . LEU B 1 15 ? -2.885 -17.047 0.398 1 76.69 15 LEU B C 1
ATOM 843 O O . LEU B 1 15 ? -2.076 -16.141 0.649 1 76.69 15 LEU B O 1
ATOM 847 N N . SER B 1 16 ? -2.533 -18.328 -0.046 1 83.81 16 SER B N 1
ATOM 848 C CA . SER B 1 16 ? -1.219 -18.547 -0.64 1 83.81 16 SER B CA 1
ATOM 849 C C . SER B 1 16 ? -1.335 -18.953 -2.109 1 83.81 16 SER B C 1
ATOM 851 O O . SER B 1 16 ? -2.439 -19.156 -2.615 1 83.81 16 SER B O 1
ATOM 853 N N . LEU B 1 17 ? -0.287 -18.953 -2.84 1 88.75 17 LEU B N 1
ATOM 854 C CA . LEU B 1 17 ? -0.28 -19.344 -4.25 1 88.75 17 LEU B CA 1
ATOM 855 C C . LEU B 1 17 ? -0.795 -20.766 -4.434 1 88.75 17 LEU B C 1
ATOM 857 O O . LEU B 1 17 ? -1.401 -21.078 -5.461 1 88.75 17 LEU B O 1
ATOM 861 N N . ASP B 1 18 ? -0.603 -21.562 -3.402 1 86.38 18 ASP B N 1
ATOM 862 C CA . ASP B 1 18 ? -1.072 -22.938 -3.449 1 86.38 18 ASP B CA 1
ATOM 863 C C . ASP B 1 18 ? -2.598 -23 -3.494 1 86.38 18 ASP B C 1
ATOM 865 O O . ASP B 1 18 ? -3.17 -23.984 -3.973 1 86.38 18 ASP B O 1
ATOM 869 N N . ASP B 1 19 ? -3.172 -21.922 -3.102 1 88.31 19 ASP B N 1
ATOM 870 C CA . ASP B 1 19 ? -4.629 -21.891 -3.02 1 88.31 19 ASP B CA 1
ATOM 871 C C . ASP B 1 19 ? -5.242 -21.422 -4.336 1 88.31 19 ASP B C 1
ATOM 873 O O . ASP B 1 19 ? -6.453 -21.516 -4.531 1 88.31 19 ASP B O 1
ATOM 877 N N . MET B 1 20 ? -4.43 -21.016 -5.238 1 89.75 20 MET B N 1
ATOM 878 C CA . MET B 1 20 ? -4.93 -20.328 -6.422 1 89.75 20 MET B CA 1
ATOM 879 C C . MET B 1 20 ? -5.645 -21.281 -7.359 1 89.75 20 MET B C 1
ATOM 881 O O . MET B 1 20 ? -6.637 -20.922 -7.996 1 89.75 20 MET B O 1
ATOM 885 N N . ALA B 1 21 ? -5.145 -22.453 -7.406 1 88.81 21 ALA B N 1
ATOM 886 C CA . ALA B 1 21 ? -5.781 -23.438 -8.281 1 88.81 21 ALA B CA 1
ATOM 887 C C . ALA B 1 21 ? -7.238 -23.656 -7.887 1 88.81 21 ALA B C 1
ATOM 889 O O . ALA B 1 21 ? -8.102 -23.828 -8.75 1 88.81 21 ALA B O 1
ATOM 890 N N . ALA B 1 22 ? -7.512 -23.656 -6.609 1 90.06 22 ALA B N 1
ATOM 891 C CA . ALA B 1 22 ? -8.867 -23.859 -6.105 1 90.06 22 ALA B CA 1
ATOM 892 C C . ALA B 1 22 ? -9.758 -22.672 -6.438 1 90.06 22 ALA B C 1
ATOM 894 O O . ALA B 1 22 ? -10.969 -22.828 -6.621 1 90.06 22 ALA B O 1
ATOM 895 N N . ILE B 1 23 ? -9.172 -21.609 -6.609 1 88.25 23 ILE B N 1
ATOM 896 C CA . ILE B 1 23 ? -9.93 -20.375 -6.77 1 88.25 23 ILE B CA 1
ATOM 897 C C . ILE B 1 23 ? -10.047 -20.031 -8.25 1 88.25 23 ILE B C 1
ATOM 899 O O . ILE B 1 23 ? -11.133 -19.703 -8.734 1 88.25 23 ILE B O 1
ATOM 903 N N . LEU B 1 24 ? -9 -20.141 -9.008 1 88.31 24 LEU B N 1
ATOM 904 C CA . LEU B 1 24 ? -8.953 -19.672 -10.383 1 88.31 24 LEU B CA 1
ATOM 905 C C . LEU B 1 24 ? -9.039 -20.828 -11.367 1 88.31 24 LEU B C 1
ATOM 907 O O . LEU B 1 24 ? -9.133 -20.625 -12.578 1 88.31 24 LEU B O 1
ATOM 911 N N . GLY B 1 25 ? -9.117 -22.047 -10.805 1 90.19 25 GLY B N 1
ATOM 912 C CA . GLY B 1 25 ? -9.094 -23.234 -11.641 1 90.19 25 GLY B CA 1
ATOM 913 C C . GLY B 1 25 ? -7.707 -23.828 -11.82 1 90.19 25 GLY B C 1
ATOM 914 O O . GLY B 1 25 ? -6.707 -23.125 -11.648 1 90.19 25 GLY B O 1
ATOM 915 N N . PRO B 1 26 ? -7.562 -25.125 -12.047 1 85.94 26 PRO B N 1
ATOM 916 C CA . PRO B 1 26 ? -6.277 -25.828 -12.109 1 85.94 26 PRO B CA 1
ATOM 917 C C . PRO B 1 26 ? -5.398 -25.344 -13.258 1 85.94 26 PRO B C 1
ATOM 919 O O . PRO B 1 26 ? -4.176 -25.484 -13.211 1 85.94 26 PRO B O 1
ATOM 922 N N . ASP B 1 27 ? -6.02 -24.734 -14.289 1 90.81 27 ASP B N 1
ATOM 923 C CA . ASP B 1 27 ? -5.262 -24.312 -15.469 1 90.81 27 ASP B CA 1
ATOM 924 C C . ASP B 1 27 ? -5.008 -22.812 -15.453 1 90.81 27 ASP B C 1
ATOM 926 O O . ASP B 1 27 ? -4.711 -22.203 -16.484 1 90.81 27 ASP B O 1
ATOM 930 N N . TRP B 1 28 ? -4.996 -22.297 -14.227 1 88.19 28 TRP B N 1
ATOM 931 C CA . TRP B 1 28 ? -4.973 -20.828 -14.148 1 88.19 28 TRP B CA 1
ATOM 932 C C . TRP B 1 28 ? -3.617 -20.281 -14.578 1 88.19 28 TRP B C 1
ATOM 934 O O . TRP B 1 28 ? -3.512 -19.125 -14.992 1 88.19 28 TRP B O 1
ATOM 944 N N . THR B 1 29 ? -2.582 -21.047 -14.609 1 91.69 29 THR B N 1
ATOM 945 C CA . THR B 1 29 ? -1.244 -20.578 -14.961 1 91.69 29 THR B CA 1
ATOM 946 C C . THR B 1 29 ? -0.937 -20.891 -16.422 1 91.69 29 THR B C 1
ATOM 948 O O . THR B 1 29 ? 0.103 -20.469 -16.938 1 91.69 29 THR B O 1
ATOM 951 N N . GLY B 1 30 ? -1.856 -21.578 -17.094 1 92.31 30 GLY B N 1
ATOM 952 C CA . GLY B 1 30 ? -1.593 -22 -18.469 1 92.31 30 GLY B CA 1
ATOM 953 C C . GLY B 1 30 ? -0.364 -22.891 -18.594 1 92.31 30 GLY B C 1
ATOM 954 O O . GLY B 1 30 ? 0.364 -22.797 -19.578 1 92.31 30 GLY B O 1
ATOM 955 N N . GLY B 1 31 ? -0.103 -23.656 -17.547 1 91.25 31 GLY B N 1
ATOM 956 C CA . GLY B 1 31 ? 1.032 -24.562 -17.578 1 91.25 31 GLY B CA 1
ATOM 957 C C . GLY B 1 31 ? 2.314 -23.938 -17.062 1 91.25 31 GLY B C 1
ATOM 958 O O . GLY B 1 31 ? 3.342 -24.609 -16.953 1 91.25 31 GLY B O 1
ATOM 959 N N . LEU B 1 32 ? 2.299 -22.719 -16.766 1 92.06 32 LEU B N 1
ATOM 960 C CA . LEU B 1 32 ? 3.473 -22.031 -16.234 1 92.06 32 LEU B CA 1
ATOM 961 C C . LEU B 1 32 ? 3.572 -22.203 -14.719 1 92.06 32 LEU B C 1
ATOM 963 O O . LEU B 1 32 ? 2.596 -22.562 -14.07 1 92.06 32 LEU B O 1
ATOM 967 N N . ASP B 1 33 ? 4.805 -22.047 -14.211 1 92.12 33 ASP B N 1
ATOM 968 C CA . ASP B 1 33 ? 4.996 -22.031 -12.766 1 92.12 33 ASP B CA 1
ATOM 969 C C . ASP B 1 33 ? 4.203 -20.891 -12.117 1 92.12 33 ASP B C 1
ATOM 971 O O . ASP B 1 33 ? 4.262 -19.75 -12.562 1 92.12 33 ASP B O 1
ATOM 975 N N . PRO B 1 34 ? 3.387 -21.234 -11.125 1 90.75 34 PRO B N 1
ATOM 976 C CA . PRO B 1 34 ? 2.559 -20.219 -10.461 1 90.75 34 PRO B CA 1
ATOM 977 C C . PRO B 1 34 ? 3.363 -19 -10.008 1 90.75 34 PRO B C 1
ATOM 979 O O . PRO B 1 34 ? 2.879 -17.875 -10.094 1 90.75 34 PRO B O 1
ATOM 982 N N . VAL B 1 35 ? 4.547 -19.219 -9.469 1 90.88 35 VAL B N 1
ATOM 983 C CA . VAL B 1 35 ? 5.387 -18.109 -8.992 1 90.88 35 VAL B CA 1
ATOM 984 C C . VAL B 1 35 ? 5.785 -17.219 -10.172 1 90.88 35 VAL B C 1
ATOM 986 O O . VAL B 1 35 ? 5.801 -16 -10.055 1 90.88 35 VAL B O 1
ATOM 989 N N . ASP B 1 36 ? 6.02 -17.766 -11.242 1 92.12 36 ASP B N 1
ATOM 990 C CA . ASP B 1 36 ? 6.379 -16.984 -12.422 1 92.12 36 ASP B CA 1
ATOM 991 C C . ASP B 1 36 ? 5.211 -16.125 -12.883 1 92.12 36 ASP B C 1
ATOM 993 O O . ASP B 1 36 ? 5.398 -14.961 -13.25 1 92.12 36 ASP B O 1
ATOM 997 N N . VAL B 1 37 ? 4.078 -16.719 -12.875 1 92.38 37 VAL B N 1
ATOM 998 C CA . VAL B 1 37 ? 2.877 -15.992 -13.258 1 92.38 37 VAL B CA 1
ATOM 999 C C . VAL B 1 37 ? 2.648 -14.828 -12.289 1 92.38 37 VAL B C 1
ATOM 1001 O O . VAL B 1 37 ? 2.416 -13.695 -12.711 1 92.38 37 VAL B O 1
ATOM 1004 N N . ALA B 1 38 ? 2.75 -15.117 -11.039 1 91 38 ALA B N 1
ATOM 1005 C CA . ALA B 1 38 ? 2.568 -14.094 -10.008 1 91 38 ALA B CA 1
ATOM 1006 C C . ALA B 1 38 ? 3.619 -12.992 -10.133 1 91 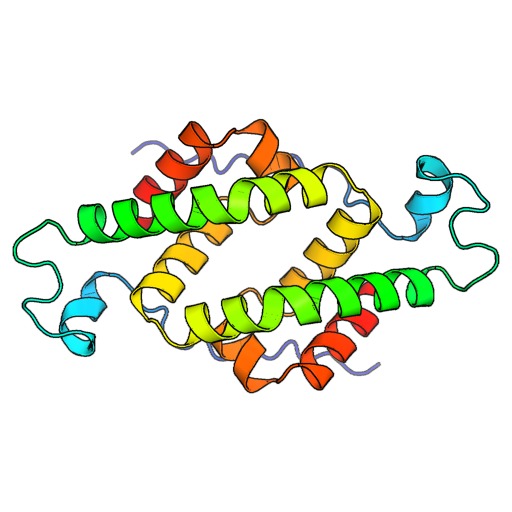38 ALA B C 1
ATOM 1008 O O . ALA B 1 38 ? 3.307 -11.812 -9.992 1 91 38 ALA B O 1
ATOM 1009 N N . CYS B 1 39 ? 4.777 -13.383 -10.477 1 91.81 39 CYS B N 1
ATOM 1010 C CA . CYS B 1 39 ? 5.871 -12.422 -10.594 1 91.81 39 CYS B CA 1
ATOM 1011 C C . CYS B 1 39 ? 5.664 -11.5 -11.781 1 91.81 39 CYS B C 1
ATOM 1013 O O . CYS B 1 39 ? 5.988 -10.312 -11.711 1 91.81 39 CYS B O 1
ATOM 1015 N N . GLN B 1 40 ? 5.223 -12.055 -12.797 1 91.25 40 GLN B N 1
ATOM 1016 C CA . GLN B 1 40 ? 4.926 -11.211 -13.945 1 91.25 40 GLN B CA 1
ATOM 1017 C C . GLN B 1 40 ? 3.844 -10.188 -13.609 1 91.25 40 GLN B C 1
ATOM 1019 O O . GLN B 1 40 ? 3.961 -9.008 -13.961 1 91.25 40 GLN B O 1
ATOM 1024 N N . ARG B 1 41 ? 2.811 -10.68 -12.953 1 87.19 41 ARG B N 1
ATOM 1025 C CA . ARG B 1 41 ? 1.732 -9.781 -12.531 1 87.19 41 ARG B CA 1
ATOM 1026 C C . ARG B 1 41 ? 2.252 -8.695 -11.602 1 87.19 41 ARG B C 1
ATOM 1028 O O . ARG B 1 41 ? 1.887 -7.527 -11.734 1 87.19 41 ARG B O 1
ATOM 1035 N N . LEU B 1 42 ? 3.074 -9.086 -10.719 1 87.56 42 LEU B N 1
ATOM 1036 C CA . LEU B 1 42 ? 3.688 -8.148 -9.781 1 87.56 42 LEU B CA 1
ATOM 1037 C C . LEU B 1 42 ? 4.473 -7.07 -10.531 1 87.56 42 LEU B C 1
ATOM 1039 O O . LEU B 1 42 ? 4.348 -5.883 -10.227 1 87.56 42 LEU B O 1
ATOM 1043 N N . ARG B 1 43 ? 5.227 -7.477 -11.422 1 90.12 43 ARG B N 1
ATOM 1044 C CA . ARG B 1 43 ? 6.051 -6.527 -12.172 1 90.12 43 ARG B CA 1
ATOM 1045 C C . ARG B 1 43 ? 5.18 -5.523 -12.922 1 90.12 43 ARG B C 1
ATOM 1047 O O . ARG B 1 43 ? 5.461 -4.324 -12.906 1 90.12 43 ARG B O 1
ATOM 1054 N N . ASP B 1 44 ? 4.168 -6.035 -13.562 1 87.81 44 ASP B N 1
ATOM 1055 C CA . ASP B 1 44 ? 3.242 -5.148 -14.258 1 87.81 44 ASP B CA 1
ATOM 1056 C C . ASP B 1 44 ? 2.623 -4.137 -13.289 1 87.81 44 ASP B C 1
ATOM 1058 O O . ASP B 1 44 ? 2.588 -2.939 -13.578 1 87.81 44 ASP B O 1
ATOM 1062 N N . LEU B 1 45 ? 2.217 -4.602 -12.125 1 83.19 45 LEU B N 1
ATOM 1063 C CA . LEU B 1 45 ? 1.613 -3.762 -11.102 1 83.19 45 LEU B CA 1
ATOM 1064 C C . LEU B 1 45 ? 2.621 -2.752 -10.562 1 83.19 45 LEU B C 1
ATOM 1066 O O . LEU B 1 45 ? 2.307 -1.567 -10.422 1 83.19 45 LEU B O 1
ATOM 1070 N N . LEU B 1 46 ? 3.795 -3.186 -10.289 1 87.75 46 LEU B N 1
ATOM 1071 C CA . LEU B 1 46 ? 4.828 -2.316 -9.734 1 87.75 46 LEU B CA 1
ATOM 1072 C C . LEU B 1 46 ? 5.238 -1.247 -10.742 1 87.75 46 LEU B C 1
ATOM 1074 O O . LEU B 1 46 ? 5.438 -0.088 -10.375 1 87.75 46 LEU B O 1
ATOM 1078 N N . GLU B 1 47 ? 5.367 -1.626 -11.969 1 90.44 47 GLU B N 1
ATOM 1079 C CA . GLU B 1 47 ? 5.703 -0.65 -13 1 90.44 47 GLU B CA 1
ATOM 1080 C C . GLU B 1 47 ? 4.668 0.47 -13.062 1 90.44 47 GLU B C 1
ATOM 1082 O O . GLU B 1 47 ? 5.023 1.646 -13.156 1 90.44 47 GLU B O 1
ATOM 1087 N N . CYS B 1 48 ? 3.43 0.134 -12.945 1 86.12 48 CYS B N 1
ATOM 1088 C CA . CYS B 1 48 ? 2.346 1.11 -12.977 1 86.12 48 CYS B CA 1
ATOM 1089 C C . CYS B 1 48 ? 2.32 1.941 -11.695 1 86.12 48 CYS B C 1
ATOM 1091 O O . CYS B 1 48 ? 2.041 3.141 -11.742 1 86.12 48 CYS B O 1
ATOM 1093 N N . ALA B 1 49 ? 2.656 1.348 -10.633 1 85.75 49 ALA B N 1
ATOM 1094 C CA . ALA B 1 49 ? 2.535 1.987 -9.328 1 85.75 49 ALA B CA 1
ATOM 1095 C C . ALA B 1 49 ? 3.818 2.727 -8.961 1 85.75 49 ALA B C 1
ATOM 1097 O O . ALA B 1 49 ? 3.82 3.562 -8.055 1 85.75 49 ALA B O 1
ATOM 1098 N N . TRP B 1 50 ? 4.84 2.447 -9.648 1 91.31 50 TRP B N 1
ATOM 1099 C CA . TRP B 1 50 ? 6.168 2.873 -9.219 1 91.31 50 TRP B CA 1
ATOM 1100 C C . TRP B 1 50 ? 6.254 4.395 -9.148 1 91.31 50 TRP B C 1
ATOM 1102 O O . TRP B 1 50 ? 6.75 4.949 -8.164 1 91.31 50 TRP B O 1
ATOM 1112 N N . PRO B 1 51 ? 5.734 5.156 -10.094 1 89.81 51 PRO B N 1
ATOM 1113 C CA . PRO B 1 51 ? 5.77 6.617 -9.961 1 89.81 51 PRO B CA 1
ATOM 1114 C C . PRO B 1 51 ? 5.078 7.113 -8.695 1 89.81 51 PRO B C 1
ATOM 1116 O O . PRO B 1 51 ? 5.547 8.062 -8.07 1 89.81 51 PRO B O 1
ATOM 1119 N N . ALA B 1 52 ? 3.984 6.508 -8.336 1 85.62 52 ALA B N 1
ATOM 1120 C CA . ALA B 1 52 ? 3.264 6.891 -7.125 1 85.62 52 ALA B CA 1
ATOM 1121 C C . ALA B 1 52 ? 4.078 6.566 -5.875 1 85.62 52 ALA B C 1
ATOM 1123 O O . ALA B 1 52 ? 4.078 7.332 -4.91 1 85.62 52 ALA B O 1
ATOM 1124 N N . VAL B 1 53 ? 4.789 5.445 -5.871 1 88.38 53 VAL B N 1
ATOM 1125 C CA . VAL B 1 53 ? 5.645 5.055 -4.754 1 88.38 53 VAL B CA 1
ATOM 1126 C C . VAL B 1 53 ? 6.758 6.086 -4.57 1 88.38 53 VAL B C 1
ATOM 1128 O O . VAL B 1 53 ? 7.016 6.535 -3.451 1 88.38 53 VAL B O 1
ATOM 1131 N N . LEU B 1 54 ? 7.32 6.504 -5.66 1 91.31 54 LEU B N 1
ATOM 1132 C CA . LEU B 1 54 ? 8.367 7.516 -5.621 1 91.31 54 LEU B CA 1
ATOM 1133 C C . LEU B 1 54 ? 7.832 8.836 -5.066 1 91.31 54 LEU B C 1
ATOM 1135 O O . LEU B 1 54 ? 8.469 9.461 -4.223 1 91.31 54 LEU B O 1
ATOM 1139 N N . ALA B 1 55 ? 6.691 9.227 -5.574 1 88.75 55 ALA B N 1
ATOM 1140 C CA . ALA B 1 55 ? 6.07 10.469 -5.137 1 88.75 55 ALA B CA 1
ATOM 1141 C C . ALA B 1 55 ? 5.754 10.438 -3.645 1 88.75 55 ALA B C 1
ATOM 1143 O O . ALA B 1 55 ? 6.047 11.391 -2.918 1 88.75 55 ALA B O 1
ATOM 1144 N N . THR B 1 56 ? 5.238 9.352 -3.188 1 88.56 56 THR B N 1
ATOM 1145 C CA . THR B 1 56 ? 4.898 9.18 -1.779 1 88.56 56 THR B CA 1
ATOM 1146 C C . THR B 1 56 ? 6.152 9.234 -0.91 1 88.56 56 THR B C 1
ATOM 1148 O O . THR B 1 56 ? 6.152 9.867 0.148 1 88.56 56 THR B O 1
ATOM 1151 N N . ALA B 1 57 ? 7.191 8.602 -1.372 1 89.94 57 ALA B N 1
ATOM 1152 C CA . ALA B 1 57 ? 8.438 8.578 -0.613 1 89.94 57 ALA B CA 1
ATOM 1153 C C . ALA B 1 57 ? 9.055 9.969 -0.516 1 89.94 57 ALA B C 1
ATOM 1155 O O . ALA B 1 57 ? 9.703 10.297 0.476 1 89.94 57 ALA B O 1
ATOM 1156 N N . GLY B 1 58 ? 8.859 10.742 -1.558 1 91.19 58 GLY B N 1
ATOM 1157 C CA . GLY B 1 58 ? 9.477 12.062 -1.625 1 91.19 58 GLY B CA 1
ATOM 1158 C C . GLY B 1 58 ? 8.656 13.133 -0.929 1 91.19 58 GLY B C 1
ATOM 1159 O O . GLY B 1 58 ? 9.125 14.258 -0.752 1 91.19 58 GLY B O 1
ATOM 1160 N N . ASP B 1 59 ? 7.48 12.875 -0.603 1 91.44 59 ASP B N 1
ATOM 1161 C CA . ASP B 1 59 ? 6.582 13.82 0.06 1 91.44 59 ASP B CA 1
ATOM 1162 C C . ASP B 1 59 ? 6.297 13.383 1.495 1 91.44 59 ASP B C 1
ATOM 1164 O O . ASP B 1 59 ? 5.516 12.461 1.726 1 91.44 59 ASP B O 1
ATOM 1168 N N . PRO B 1 60 ? 6.934 14.195 2.428 1 90.06 60 PRO B N 1
ATOM 1169 C CA . PRO B 1 60 ? 6.844 13.773 3.828 1 90.06 60 PRO B CA 1
ATOM 1170 C C . PRO B 1 60 ? 5.402 13.625 4.312 1 90.06 60 PRO B C 1
ATOM 1172 O O . PRO B 1 60 ? 5.105 12.742 5.117 1 90.06 60 PRO B O 1
ATOM 1175 N N . LEU B 1 61 ? 4.492 14.438 3.928 1 90.56 61 LEU B N 1
ATOM 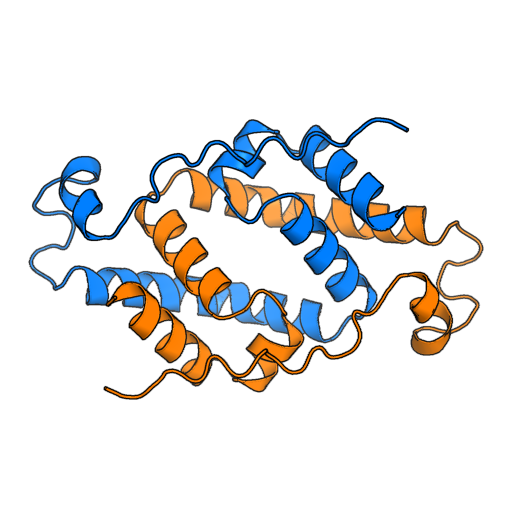1176 C CA . LEU B 1 61 ? 3.102 14.336 4.355 1 90.56 61 LEU B CA 1
ATOM 1177 C C . LEU B 1 61 ? 2.443 13.094 3.758 1 90.56 61 LEU B C 1
ATOM 1179 O O . LEU B 1 61 ? 1.666 12.414 4.434 1 90.56 61 LEU B O 1
ATOM 1183 N N . GLU B 1 62 ? 2.754 12.805 2.545 1 90.12 62 GLU B N 1
ATOM 1184 C CA . GLU B 1 62 ? 2.232 11.586 1.927 1 90.12 62 GLU B CA 1
ATOM 1185 C C . GLU B 1 62 ? 2.783 10.336 2.613 1 90.12 62 GLU B C 1
ATOM 1187 O O . GLU B 1 62 ? 2.064 9.352 2.789 1 90.12 62 GLU B O 1
ATOM 1192 N N . ALA B 1 63 ? 3.988 10.414 2.957 1 89.69 63 ALA B N 1
ATOM 1193 C CA . ALA B 1 63 ? 4.605 9.281 3.645 1 89.69 63 ALA B CA 1
ATOM 1194 C C . ALA B 1 63 ? 3.914 9.008 4.98 1 89.69 63 ALA B C 1
ATOM 1196 O O . ALA B 1 63 ? 3.678 7.852 5.34 1 89.69 63 ALA B O 1
ATOM 1197 N N . ILE B 1 64 ? 3.619 10.07 5.707 1 89.88 64 ILE B N 1
ATOM 1198 C CA . ILE B 1 64 ? 2.963 9.938 7.004 1 89.88 64 ILE B CA 1
ATOM 1199 C C . ILE B 1 64 ? 1.557 9.375 6.816 1 89.88 64 ILE B C 1
ATOM 1201 O O . ILE B 1 64 ? 1.13 8.492 7.562 1 89.88 64 ILE B O 1
ATOM 1205 N N . THR B 1 65 ? 0.828 9.875 5.844 1 90.88 65 THR B N 1
ATOM 1206 C CA . THR B 1 65 ? -0.53 9.398 5.605 1 90.88 65 THR B CA 1
ATOM 1207 C C . THR B 1 65 ? -0.522 7.938 5.176 1 90.88 65 THR B C 1
ATOM 1209 O O . THR B 1 65 ? -1.41 7.168 5.551 1 90.88 65 THR B O 1
ATOM 1212 N N . TRP B 1 66 ? 0.476 7.602 4.387 1 90.19 66 TRP B N 1
ATOM 1213 C CA . TRP B 1 66 ? 0.672 6.211 3.996 1 90.19 66 TRP B CA 1
ATOM 1214 C C . TRP B 1 66 ? 0.86 5.324 5.223 1 90.19 66 TRP B C 1
ATOM 1216 O O . TRP B 1 66 ? 0.208 4.285 5.352 1 90.19 66 TRP B O 1
ATOM 1226 N N . ARG B 1 67 ? 1.678 5.672 6.078 1 90 67 ARG B N 1
ATOM 1227 C CA . ARG B 1 67 ? 1.94 4.906 7.293 1 90 67 ARG B CA 1
ATOM 1228 C C . ARG B 1 67 ? 0.679 4.773 8.141 1 90 67 ARG B C 1
ATOM 1230 O O . ARG B 1 67 ? 0.404 3.701 8.688 1 90 67 ARG B O 1
ATOM 1237 N N . ALA B 1 68 ? 0.031 5.867 8.305 1 91.88 68 ALA B N 1
ATOM 1238 C CA . ALA B 1 68 ? -1.218 5.832 9.062 1 91.88 68 ALA B CA 1
ATOM 1239 C C . ALA B 1 68 ? -2.217 4.871 8.43 1 91.88 68 ALA B C 1
ATOM 1241 O O . ALA B 1 68 ? -2.879 4.102 9.133 1 91.88 68 ALA B O 1
ATOM 1242 N N . ALA B 1 69 ? -2.348 4.891 7.094 1 92.38 69 ALA B N 1
ATOM 1243 C CA . ALA B 1 69 ? -3.262 4 6.383 1 92.38 69 ALA B CA 1
ATOM 1244 C C . ALA B 1 69 ? -2.895 2.537 6.621 1 92.38 69 ALA B C 1
ATOM 1246 O O . ALA B 1 69 ? -3.764 1.714 6.914 1 92.38 69 ALA B O 1
ATOM 1247 N N . LEU B 1 70 ? -1.583 2.236 6.574 1 90.81 70 LEU B N 1
ATOM 1248 C CA . LEU B 1 70 ? -1.132 0.857 6.73 1 90.81 70 LEU B CA 1
ATOM 1249 C C . LEU B 1 70 ? -1.282 0.397 8.172 1 90.81 70 LEU B C 1
ATOM 1251 O O . LEU B 1 70 ? -1.422 -0.799 8.438 1 90.81 70 LEU B O 1
ATOM 1255 N N . ALA B 1 71 ? -1.193 1.3 9.078 1 90.81 71 ALA B N 1
ATOM 1256 C CA . ALA B 1 71 ? -1.446 0.968 10.477 1 90.81 71 ALA B CA 1
ATOM 1257 C C . ALA B 1 71 ? -2.893 0.528 10.688 1 90.81 71 ALA B C 1
ATOM 1259 O O . ALA B 1 71 ? -3.18 -0.292 11.562 1 90.81 71 ALA B O 1
ATOM 1260 N N . VAL B 1 72 ? -3.773 1.043 9.938 1 93.06 72 VAL B N 1
ATOM 1261 C CA . VAL B 1 72 ? -5.18 0.663 10.023 1 93.06 72 VAL B CA 1
ATOM 1262 C C . VAL B 1 72 ? -5.371 -0.745 9.469 1 93.06 72 VAL B C 1
ATOM 1264 O O . VAL B 1 72 ? -6 -1.593 10.102 1 93.06 72 VAL B O 1
ATOM 1267 N N . SER B 1 73 ? -4.852 -1.001 8.25 1 91.88 73 SER B N 1
ATOM 1268 C CA . SER B 1 73 ? -4.934 -2.334 7.668 1 91.88 73 SER B CA 1
ATOM 1269 C C . SER B 1 73 ? -3.971 -2.484 6.492 1 91.88 73 SER B C 1
ATOM 1271 O O . SER B 1 73 ? -3.826 -1.567 5.68 1 91.88 73 SER B O 1
ATOM 1273 N N . THR B 1 74 ? -3.422 -3.59 6.387 1 90.06 74 THR B N 1
ATOM 1274 C CA . THR B 1 74 ? -2.576 -3.939 5.25 1 90.06 74 THR B CA 1
ATOM 1275 C C . THR B 1 74 ? -3.295 -4.914 4.32 1 90.06 74 THR B C 1
ATOM 1277 O O . THR B 1 74 ? -2.715 -5.391 3.344 1 90.06 74 THR B O 1
ATOM 1280 N N . GLU B 1 75 ? -4.516 -5.234 4.641 1 89 75 GLU B N 1
ATOM 1281 C CA . GLU B 1 75 ? -5.297 -6.215 3.891 1 89 75 GLU B CA 1
ATOM 1282 C C . GLU B 1 75 ? -6.367 -5.535 3.037 1 89 75 GLU B C 1
ATOM 1284 O O . GLU B 1 75 ? -7.344 -5 3.566 1 89 75 GLU B O 1
ATOM 1289 N N . PRO B 1 76 ? -6.234 -5.656 1.733 1 88.31 76 PRO B N 1
ATOM 1290 C CA . PRO B 1 76 ? -7.191 -4.973 0.856 1 88.31 76 PRO B CA 1
ATOM 1291 C C . PRO B 1 76 ? -8.633 -5.402 1.109 1 88.31 76 PRO B C 1
ATOM 1293 O O . PRO B 1 76 ? -9.539 -4.57 1.091 1 88.31 76 PRO B O 1
ATOM 1296 N N . ALA B 1 77 ? -8.867 -6.711 1.327 1 89.56 77 ALA B N 1
ATOM 1297 C CA . ALA B 1 77 ? -10.227 -7.188 1.569 1 89.56 77 ALA B CA 1
ATOM 1298 C C . ALA B 1 77 ? -10.828 -6.516 2.799 1 89.56 77 ALA B C 1
ATOM 1300 O O . ALA B 1 77 ? -12.016 -6.164 2.805 1 89.56 77 ALA B O 1
ATOM 1301 N N . ARG B 1 78 ? -10.023 -6.355 3.801 1 91.88 78 ARG B N 1
ATOM 1302 C CA . ARG B 1 78 ? -10.492 -5.695 5.016 1 91.88 78 ARG B CA 1
ATOM 1303 C C . ARG B 1 78 ? -10.797 -4.223 4.754 1 91.88 78 ARG B C 1
ATOM 1305 O O . ARG B 1 78 ? -11.773 -3.686 5.27 1 91.88 78 ARG B O 1
ATOM 1312 N N . ILE B 1 79 ? -9.945 -3.551 4.004 1 92.81 79 ILE B N 1
ATOM 1313 C CA . ILE B 1 79 ? -10.117 -2.145 3.656 1 92.81 79 ILE B CA 1
ATOM 1314 C C . ILE B 1 79 ? -11.43 -1.961 2.887 1 92.81 79 ILE B C 1
ATOM 1316 O O . ILE B 1 79 ? -12.211 -1.056 3.188 1 92.81 79 ILE B O 1
ATOM 1320 N N . VAL B 1 80 ? -11.703 -2.824 1.995 1 92.69 80 VAL B N 1
ATOM 1321 C CA . VAL B 1 80 ? -12.906 -2.764 1.177 1 92.69 80 VAL B CA 1
ATOM 1322 C C . VAL B 1 80 ? -14.133 -3.043 2.043 1 92.69 80 VAL B C 1
ATOM 1324 O O . VAL B 1 80 ? -15.172 -2.389 1.896 1 92.69 80 VAL B O 1
ATOM 1327 N N . ASP B 1 81 ? -14 -4.02 2.885 1 94.5 81 ASP B N 1
ATOM 1328 C CA . ASP B 1 81 ? -15.102 -4.348 3.785 1 94.5 81 ASP B CA 1
ATOM 1329 C C . ASP B 1 81 ? -15.461 -3.156 4.668 1 94.5 81 ASP B C 1
ATOM 1331 O O . ASP B 1 81 ? -16.641 -2.926 4.957 1 94.5 81 ASP B O 1
ATOM 1335 N N . MET B 1 82 ? -14.5 -2.477 5.137 1 94.25 82 MET B N 1
ATOM 1336 C CA . MET B 1 82 ? -14.727 -1.277 5.934 1 94.25 82 MET B CA 1
ATOM 1337 C C . MET B 1 82 ? -15.469 -0.219 5.129 1 94.25 82 MET B C 1
ATOM 1339 O O . MET B 1 82 ? -16.391 0.423 5.641 1 94.25 82 MET B O 1
ATOM 1343 N N . GLY B 1 83 ? -15.039 -0.147 3.822 1 94.81 83 GLY B N 1
ATOM 1344 C CA . GLY B 1 83 ? -15.531 0.917 2.963 1 94.81 83 GLY B CA 1
ATOM 1345 C C . GLY B 1 83 ? -14.695 2.18 3.035 1 94.81 83 GLY B C 1
ATOM 1346 O O . GLY B 1 83 ? -13.914 2.359 3.971 1 94.81 83 GLY B O 1
ATOM 1347 N N . PHE B 1 84 ? -14.891 3.025 2.082 1 93.75 84 PHE B N 1
ATOM 1348 C CA . PHE B 1 84 ? -14.07 4.219 1.892 1 93.75 84 PHE B CA 1
ATOM 1349 C C . PHE B 1 84 ? -14.156 5.133 3.109 1 93.75 84 PHE B C 1
ATOM 1351 O O . PHE B 1 84 ? -13.133 5.492 3.693 1 93.75 84 PHE B O 1
ATOM 1358 N N . ASP B 1 85 ? -15.336 5.496 3.557 1 95.12 85 ASP B N 1
ATOM 1359 C CA . ASP B 1 85 ? -15.539 6.484 4.613 1 95.12 85 ASP B CA 1
ATOM 1360 C C . ASP B 1 85 ? -15.016 5.973 5.953 1 95.12 85 ASP B C 1
ATOM 1362 O O . ASP B 1 85 ? -14.344 6.703 6.684 1 95.12 85 ASP B O 1
ATOM 1366 N N . ALA B 1 86 ? -15.289 4.691 6.285 1 96 86 ALA B N 1
ATOM 1367 C CA . ALA B 1 86 ? -14.844 4.121 7.555 1 96 86 ALA B CA 1
ATOM 1368 C C . ALA B 1 86 ? -13.32 3.994 7.594 1 96 86 ALA B C 1
ATOM 1370 O O . ALA B 1 86 ? -12.695 4.238 8.633 1 96 86 ALA B O 1
ATOM 1371 N N . PHE B 1 87 ? -12.797 3.586 6.508 1 95.62 87 PHE B N 1
ATOM 1372 C CA . PHE B 1 87 ? -11.344 3.498 6.434 1 95.62 87 PHE B CA 1
ATOM 1373 C C . PHE B 1 87 ? -10.711 4.875 6.598 1 95.62 87 PHE B C 1
ATOM 1375 O O . PHE B 1 87 ? -9.773 5.043 7.387 1 95.62 87 PHE B O 1
ATOM 1382 N N . ALA B 1 88 ? -11.203 5.91 5.859 1 94.12 88 ALA B N 1
ATOM 1383 C CA . ALA B 1 88 ? -10.688 7.27 5.965 1 94.12 88 ALA B CA 1
ATOM 1384 C C . ALA B 1 88 ? -10.766 7.781 7.398 1 94.12 88 ALA B C 1
ATOM 1386 O O . ALA B 1 88 ? -9.836 8.422 7.891 1 94.12 88 ALA B 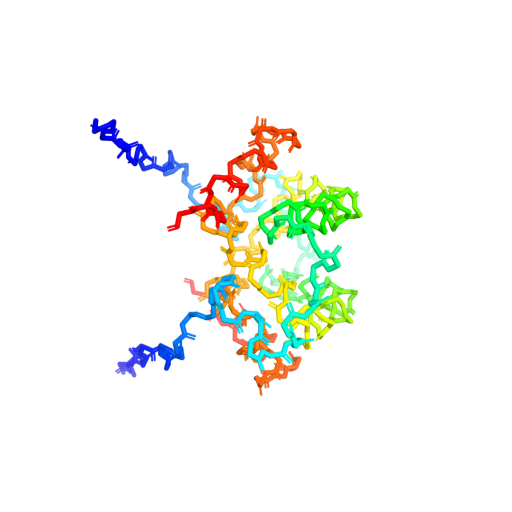O 1
ATOM 1387 N N . THR B 1 89 ? -11.844 7.48 8.078 1 95.12 89 THR B N 1
ATOM 1388 C CA . THR B 1 89 ? -12.016 7.895 9.469 1 95.12 89 THR B CA 1
ATOM 1389 C C . THR B 1 89 ? -10.992 7.219 10.367 1 95.12 89 THR B C 1
ATOM 1391 O O . THR B 1 89 ? -10.406 7.859 11.25 1 95.12 89 THR B O 1
ATOM 1394 N N . ALA B 1 90 ? -10.812 5.938 10.18 1 95.06 90 ALA B N 1
ATOM 1395 C CA . ALA B 1 90 ? -9.828 5.199 10.961 1 95.06 90 ALA B CA 1
ATOM 1396 C C . ALA B 1 90 ? -8.422 5.77 10.758 1 95.06 90 ALA B C 1
ATOM 1398 O O . ALA B 1 90 ? -7.645 5.867 11.711 1 95.06 90 ALA B O 1
ATOM 1399 N N . VAL B 1 91 ? -8.102 6.113 9.523 1 93.56 91 VAL B N 1
ATOM 1400 C CA . VAL B 1 91 ? -6.789 6.695 9.242 1 93.56 91 VAL B CA 1
ATOM 1401 C C . VAL B 1 91 ? -6.664 8.047 9.938 1 93.56 91 VAL B C 1
ATOM 1403 O O . VAL B 1 91 ? -5.609 8.375 10.484 1 93.56 91 VAL B O 1
ATOM 1406 N N . ARG B 1 92 ? -7.68 8.852 9.875 1 93.12 92 ARG B N 1
ATOM 1407 C CA . ARG B 1 92 ? -7.68 10.125 10.594 1 93.12 92 ARG B CA 1
ATOM 1408 C C . ARG B 1 92 ? -7.375 9.914 12.07 1 93.12 92 ARG B C 1
ATOM 1410 O O . ARG B 1 92 ? -6.59 10.664 12.656 1 93.12 92 ARG B O 1
ATOM 1417 N N . ASP B 1 93 ? -8.023 8.953 12.68 1 93.62 93 ASP B N 1
ATOM 1418 C CA . ASP B 1 93 ? -7.793 8.656 14.094 1 93.62 93 ASP B CA 1
ATOM 1419 C C . ASP B 1 93 ? -6.332 8.305 14.344 1 93.62 93 ASP B C 1
ATOM 1421 O O . ASP B 1 93 ? -5.762 8.695 15.367 1 93.62 93 ASP B O 1
ATOM 1425 N N . GLU B 1 94 ? -5.809 7.516 13.461 1 91.56 94 GLU B N 1
ATOM 1426 C CA . GLU B 1 94 ? -4.398 7.156 13.562 1 91.56 94 GLU B CA 1
ATOM 1427 C C . GLU B 1 94 ? -3.506 8.391 13.492 1 91.56 94 GLU B C 1
ATOM 1429 O O . GLU B 1 94 ? -2.488 8.469 14.18 1 91.56 94 GLU B O 1
ATOM 1434 N N . LEU B 1 95 ? -3.818 9.367 12.617 1 89.81 95 LEU B N 1
ATOM 1435 C CA . LEU B 1 95 ? -3.033 10.578 12.43 1 89.81 95 LEU B CA 1
ATOM 1436 C C . LEU B 1 95 ? -3.115 11.484 13.656 1 89.81 95 LEU B C 1
ATOM 1438 O O . LEU B 1 95 ? -2.215 12.289 13.898 1 89.81 95 LEU B O 1
ATOM 1442 N N . ASP B 1 96 ? -4.195 11.352 14.312 1 88.06 96 ASP B N 1
ATOM 1443 C CA . ASP B 1 96 ? -4.445 12.219 15.461 1 88.06 96 ASP B CA 1
ATOM 1444 C C . ASP B 1 96 ? -3.783 11.656 16.719 1 88.06 96 ASP B C 1
ATOM 1446 O O . ASP B 1 96 ? -3.781 12.305 17.766 1 88.06 96 ASP B O 1
ATOM 1450 N N . GLU B 1 97 ? -3.316 10.531 16.719 1 80.19 97 GLU B N 1
ATOM 1451 C CA . GLU B 1 97 ? -2.66 9.906 17.875 1 80.19 97 GLU B CA 1
ATOM 1452 C C . GLU B 1 97 ? -1.206 10.352 17.984 1 80.19 97 GLU B C 1
ATOM 1454 O O . GLU B 1 97 ? -0.708 10.594 19.094 1 80.19 97 GLU B O 1
#

Sequence (194 aa):
MALLTGERPSTRPRLSLDDMAAILGPDWTGGLDPVDVACQRLRDLLECAWPAVLATAGDPLEAITWRAALAVSTEPARIVDMGFDAFATAVRDELDEMALLTGERPSTRPRLSLDDMAAILGPDWTGGLDPVDVACQRLRDLLECAWPAVLATAGDPLEAITWRAALAVSTEPARIVDMGFDAFATAVRDELDE

Organism: Saccharopolyspora spinosa (NCBI:txid60894)

Radius of gyration: 18.14 Å; Cα contacts (8 Å, |Δi|>4): 149; chains: 2; bounding box: 36×54×47 Å

Secondary structure (DSSP, 8-state):
----------------GGGHHHHH-TTTTTTS-HHHHHHHHHHHHHHHHHHHHHHHHH-HHHHHHHHHHHHH-S-HHHHHHH-HHHHHHHHHHHHT-/----------------GGGHHHHH-TTTTTTS-HHHHHHHHHHHHHHHHHHHHHHHHH-HHHHHHHHHHHHH-S-HHHHHHH-HHHHHHHHHHHHT-

Nearest PDB structures (foldseek):
  7ezx-assembly1_O7  TM=2.983E-01  e=5.272E+00  Porphyridium purpureum
  5y6p-assembly1_gc  TM=2.853E-01  e=5.272E+00  Griffithsia pacifica
  5y6p-assembly1_i8  TM=2.935E-01  e=7.100E+00  Griffithsia pacifica
  7ezx-assembly1_O7  TM=2.982E-01  e=5.614E+00  Porphyridium purpureum
  5y6p-assembly1_gc  TM=2.853E-01  e=6.692E+00  Griffithsia pacifica

Solvent-accessible surface area (backbone atoms only — not comparable to full-atom values): 11349 Å² total; per-residue (Å²): 131,80,72,73,69,68,70,67,71,77,75,60,79,76,76,51,79,86,49,40,38,81,71,65,35,84,64,62,51,74,84,47,58,61,62,58,52,49,44,52,52,43,50,57,50,44,64,70,43,41,66,57,44,51,51,30,43,72,30,69,67,47,40,41,49,49,48,27,42,46,71,70,50,80,46,46,56,57,48,56,71,56,29,71,69,53,43,55,50,50,25,48,55,52,66,70,104,129,82,71,73,69,71,66,68,71,79,75,62,79,76,75,52,79,85,50,40,38,81,71,65,37,84,64,63,50,74,84,47,59,61,63,56,53,52,42,51,53,42,49,56,50,44,64,71,43,41,66,59,44,52,51,30,43,72,30,71,68,48,40,41,46,49,48,28,41,47,68,69,50,80,46,47,56,58,48,56,71,56,28,70,69,53,43,53,50,50,24,47,54,52,66,69,106

pLDDT: mean 83.35, std 17.55, range [27.58, 96.0]